Protein AF-A0A8J2Z6D5-F1 (afdb_monomer_lite)

Sequence (263 aa):
MYIRKTKTRTIADVTYYSYRLVETMRMANGKVRQITLLNLGSSYTAIDESEWALLTDRVKDLLHGAEHALLNVDDHIEAEARRLSALVIKKHGEALFNTTPTESHYEQVDISSVESSDIKSIGAESLVHKAAQDLHLPQVLSTCGLSNSECQDALATILARTLYPASEVRTCEVLKTKSALDEVLQTDFSTLHKNRLYRISDVLLKSKDAIEEALYQREKTWFEFEEIVTLYDLTNTYFEGQSLDNELGVMDCKHKSMDCNHP

Structure (mmCIF, N/CA/C/O backbone):
data_AF-A0A8J2Z6D5-F1
#
_entry.id   AF-A0A8J2Z6D5-F1
#
loop_
_atom_site.group_PDB
_atom_site.id
_atom_site.type_symbol
_atom_site.label_atom_id
_atom_site.label_alt_id
_atom_site.label_comp_id
_atom_site.label_asym_id
_atom_site.label_entity_id
_atom_site.label_seq_id
_atom_site.pdbx_PDB_ins_code
_atom_site.Cartn_x
_atom_site.Cartn_y
_atom_site.Cartn_z
_atom_site.occupancy
_atom_site.B_iso_or_equiv
_atom_site.auth_seq_id
_atom_site.auth_comp_id
_atom_site.auth_asym_id
_atom_site.auth_atom_id
_atom_site.pdbx_PDB_model_num
ATOM 1 N N . MET A 1 1 ? 11.704 1.945 -26.652 1.00 91.94 1 MET A N 1
ATOM 2 C CA . MET A 1 1 ? 11.490 2.715 -25.404 1.00 91.94 1 MET A CA 1
ATOM 3 C C . MET A 1 1 ? 12.853 2.896 -24.737 1.00 91.94 1 MET A C 1
ATOM 5 O O . MET A 1 1 ? 13.774 2.235 -25.188 1.00 91.94 1 MET A O 1
ATOM 9 N N . TYR A 1 2 ? 13.057 3.810 -23.785 1.00 93.88 2 TYR A N 1
ATOM 10 C CA . TYR A 1 2 ? 14.323 3.887 -23.029 1.00 93.88 2 TYR A CA 1
ATOM 11 C C . TYR A 1 2 ? 14.158 4.629 -21.696 1.00 93.88 2 TYR A C 1
ATOM 13 O O . TYR A 1 2 ? 13.240 5.436 -21.531 1.00 93.88 2 TYR A O 1
ATOM 21 N N . ILE A 1 3 ? 15.078 4.395 -20.756 1.00 94.00 3 ILE A N 1
ATOM 22 C CA . ILE A 1 3 ? 15.179 5.171 -19.515 1.00 94.00 3 ILE A CA 1
ATOM 23 C C . ILE A 1 3 ? 16.109 6.366 -19.741 1.00 94.00 3 ILE A C 1
ATOM 25 O O . ILE A 1 3 ? 17.241 6.234 -20.198 1.00 94.00 3 ILE A O 1
ATOM 29 N N . ARG A 1 4 ? 15.628 7.566 -19.414 1.00 92.94 4 ARG A N 1
ATOM 30 C CA . ARG A 1 4 ? 16.402 8.807 -19.452 1.00 92.94 4 ARG A CA 1
ATOM 31 C C . ARG A 1 4 ? 16.846 9.198 -18.050 1.00 92.94 4 ARG A C 1
ATOM 33 O O . ARG A 1 4 ? 16.015 9.562 -17.219 1.00 92.94 4 ARG A O 1
ATOM 40 N N . LYS A 1 5 ? 18.159 9.267 -17.850 1.00 93.44 5 LYS A N 1
ATOM 41 C CA . LYS A 1 5 ? 18.812 9.875 -16.686 1.00 93.44 5 LYS A CA 1
ATOM 42 C C . LYS A 1 5 ? 19.080 11.356 -16.958 1.00 93.44 5 LYS A C 1
ATOM 44 O O . LYS A 1 5 ? 19.785 11.705 -17.897 1.00 93.44 5 LYS A O 1
ATOM 49 N N . THR A 1 6 ? 18.471 12.250 -16.180 1.00 90.88 6 THR A N 1
ATOM 50 C CA . THR A 1 6 ? 18.659 13.709 -16.297 1.00 90.88 6 THR A CA 1
ATOM 51 C C . THR A 1 6 ? 19.260 14.256 -15.008 1.00 90.88 6 THR A C 1
ATOM 53 O O . THR A 1 6 ? 18.712 14.015 -13.936 1.00 90.88 6 THR A O 1
ATOM 56 N N . LYS A 1 7 ? 20.353 15.020 -15.092 1.00 88.69 7 LYS A N 1
ATOM 57 C CA . LYS A 1 7 ? 20.904 15.757 -13.945 1.00 88.69 7 LYS A CA 1
ATOM 58 C C . LYS A 1 7 ? 19.960 16.907 -13.577 1.00 88.69 7 LYS A C 1
ATOM 60 O O . LYS A 1 7 ? 19.656 17.731 -14.434 1.00 88.69 7 LYS A O 1
ATOM 65 N N . THR A 1 8 ? 19.490 16.963 -12.332 1.00 86.62 8 THR A N 1
ATOM 66 C CA . THR A 1 8 ? 18.539 17.992 -11.867 1.00 86.62 8 THR A CA 1
ATOM 67 C C . THR A 1 8 ? 19.232 19.151 -11.164 1.00 86.62 8 THR A C 1
ATOM 69 O O . THR A 1 8 ? 19.052 20.297 -11.562 1.00 86.62 8 THR A O 1
ATOM 72 N N . ARG A 1 9 ? 20.010 18.885 -10.111 1.00 82.94 9 ARG A N 1
ATOM 73 C CA . ARG A 1 9 ? 20.741 19.916 -9.351 1.00 82.94 9 ARG A CA 1
ATOM 74 C C . ARG A 1 9 ? 21.973 19.320 -8.674 1.00 82.94 9 ARG A C 1
ATOM 76 O O . ARG A 1 9 ? 22.023 18.113 -8.460 1.00 82.94 9 ARG A O 1
ATOM 83 N N . THR A 1 10 ? 22.939 20.156 -8.314 1.00 79.81 10 THR A N 1
ATOM 84 C CA . THR A 1 10 ? 24.073 19.768 -7.462 1.00 79.81 10 THR A CA 1
ATOM 85 C C . THR A 1 10 ? 24.007 20.606 -6.189 1.00 79.81 10 THR A C 1
ATOM 87 O O . THR A 1 10 ? 23.928 21.828 -6.276 1.00 79.81 10 THR A O 1
ATOM 90 N N . ILE A 1 11 ? 23.979 19.960 -5.022 1.00 80.56 11 ILE A N 1
ATOM 91 C CA . ILE A 1 11 ? 23.989 20.628 -3.710 1.00 80.56 11 ILE A CA 1
ATOM 92 C C . ILE A 1 11 ? 25.095 19.980 -2.884 1.00 80.56 11 ILE A C 1
ATOM 94 O O . ILE A 1 11 ? 25.108 18.758 -2.772 1.00 80.56 11 ILE A O 1
ATOM 98 N N . ALA A 1 12 ? 25.985 20.794 -2.308 1.00 72.81 12 ALA A N 1
ATOM 99 C CA . ALA A 1 12 ? 27.064 20.338 -1.425 1.00 72.81 12 ALA A CA 1
ATOM 100 C C . ALA A 1 12 ? 27.858 19.148 -2.007 1.00 72.81 12 ALA A C 1
ATOM 102 O O . ALA A 1 12 ? 28.016 18.120 -1.360 1.00 72.81 12 ALA A O 1
ATOM 103 N N . ASP A 1 13 ? 28.293 19.283 -3.265 1.00 80.19 13 ASP A N 1
ATOM 104 C CA . ASP A 1 13 ? 29.057 18.281 -4.032 1.00 80.19 13 ASP A CA 1
ATOM 105 C C . ASP A 1 13 ? 28.324 16.962 -4.364 1.00 80.19 13 ASP A C 1
ATOM 107 O O . ASP A 1 13 ? 28.836 16.108 -5.086 1.00 80.19 13 ASP A O 1
ATOM 111 N N . VAL A 1 14 ? 27.061 16.821 -3.948 1.00 82.19 14 VAL A N 1
ATOM 112 C CA . VAL A 1 14 ? 26.194 15.702 -4.333 1.00 82.19 14 VAL A CA 1
ATOM 113 C C . VAL A 1 14 ? 25.363 16.091 -5.552 1.00 82.19 14 VAL A C 1
ATOM 115 O O . VAL A 1 14 ? 24.624 17.082 -5.549 1.00 82.19 14 VAL A O 1
ATOM 118 N N . THR A 1 15 ? 25.474 15.304 -6.623 1.00 84.31 15 THR A N 1
ATOM 119 C CA . THR A 1 15 ? 24.676 15.490 -7.840 1.00 84.31 15 THR A CA 1
ATOM 120 C C . THR A 1 15 ? 23.406 14.653 -7.790 1.00 84.31 15 THR A C 1
ATOM 122 O O . THR A 1 15 ? 23.457 13.433 -7.668 1.00 84.31 15 THR A O 1
ATOM 125 N N . TYR A 1 16 ? 22.267 15.320 -7.950 1.00 85.38 16 TYR A N 1
ATOM 126 C CA . TYR A 1 16 ? 20.952 14.700 -7.986 1.00 85.38 16 TYR A CA 1
ATOM 127 C C . TYR A 1 16 ? 20.545 14.410 -9.427 1.00 85.38 16 TYR A C 1
ATOM 129 O O . TYR A 1 16 ? 20.750 15.228 -10.334 1.00 85.38 16 TYR A O 1
ATOM 137 N N . TYR A 1 17 ? 19.935 13.247 -9.617 1.00 89.75 17 TYR A N 1
ATOM 138 C CA . TYR A 1 17 ? 19.418 12.791 -10.897 1.00 89.75 17 TYR A CA 1
ATOM 139 C C . TYR A 1 17 ? 17.903 12.616 -10.823 1.00 89.75 17 TYR A C 1
ATOM 141 O O . TYR A 1 17 ? 17.310 12.555 -9.750 1.00 89.75 17 TYR A O 1
ATOM 149 N N . SER A 1 18 ? 17.271 12.569 -11.988 1.00 91.19 18 SER A N 1
ATOM 150 C CA . SER A 1 18 ? 15.895 12.131 -12.167 1.00 91.19 18 SER A CA 1
ATOM 151 C C . SER A 1 18 ? 15.845 11.131 -13.313 1.00 91.19 18 SER A C 1
ATOM 153 O O . SER A 1 18 ? 16.447 11.358 -14.369 1.00 91.19 18 SER A O 1
ATOM 155 N N . TYR A 1 19 ? 15.123 10.039 -13.092 1.00 92.88 19 TYR A N 1
ATOM 156 C CA . TYR A 1 19 ? 14.977 8.928 -14.020 1.00 92.88 19 TYR A CA 1
ATOM 157 C C . TYR A 1 19 ? 13.556 8.921 -14.580 1.00 92.88 19 TYR A C 1
ATOM 159 O O . TYR A 1 19 ? 12.579 9.093 -13.848 1.00 92.88 19 TYR A O 1
ATOM 167 N N . ARG A 1 20 ? 13.429 8.766 -15.898 1.00 94.19 20 ARG A N 1
ATOM 168 C CA . ARG A 1 20 ? 12.141 8.786 -16.604 1.00 94.19 20 ARG A CA 1
ATOM 169 C C . ARG A 1 20 ? 12.087 7.692 -17.655 1.00 94.19 20 ARG A C 1
ATOM 171 O O . ARG A 1 20 ? 13.028 7.575 -18.432 1.00 94.19 20 ARG A O 1
ATOM 178 N N . LEU A 1 21 ? 10.980 6.961 -17.723 1.00 94.50 21 LEU A N 1
ATOM 179 C CA . LEU A 1 21 ? 10.695 6.049 -18.826 1.00 94.50 21 LEU A CA 1
ATOM 180 C C . LEU A 1 21 ? 10.109 6.856 -19.988 1.00 94.50 21 LEU A C 1
ATOM 182 O O . LEU A 1 21 ? 9.100 7.546 -19.823 1.00 94.50 21 LEU A O 1
ATOM 186 N N . VAL A 1 22 ? 10.765 6.813 -21.145 1.00 94.00 22 VAL A N 1
ATOM 187 C CA . VAL A 1 22 ? 10.441 7.645 -22.307 1.00 94.00 22 VAL A CA 1
ATOM 188 C C . VAL A 1 22 ? 10.202 6.770 -23.531 1.00 94.00 22 VAL A C 1
ATOM 190 O O . VAL A 1 22 ? 10.960 5.846 -23.830 1.00 94.00 22 VAL A O 1
ATOM 193 N N . GLU A 1 23 ? 9.167 7.117 -24.284 1.00 92.06 23 GLU A N 1
ATOM 194 C CA . GLU A 1 23 ? 8.891 6.562 -25.599 1.00 92.06 23 GLU A CA 1
ATOM 195 C C . GLU A 1 23 ? 9.088 7.619 -26.687 1.00 92.06 23 GLU A C 1
ATOM 197 O O . GLU A 1 23 ? 8.823 8.808 -26.498 1.00 92.06 23 GLU A O 1
ATOM 202 N N . THR A 1 24 ? 9.584 7.181 -27.840 1.00 91.00 24 THR A N 1
ATOM 203 C CA . THR A 1 24 ? 9.744 8.021 -29.025 1.00 91.00 24 THR A CA 1
ATOM 204 C C . THR A 1 24 ? 8.701 7.597 -30.050 1.00 91.00 24 THR A C 1
ATOM 206 O O . THR A 1 24 ? 8.769 6.478 -30.551 1.00 91.00 24 THR A O 1
ATOM 209 N N . MET A 1 25 ? 7.777 8.493 -30.394 1.00 85.12 25 MET A N 1
ATOM 210 C CA . MET A 1 25 ? 6.682 8.227 -31.329 1.00 85.12 25 MET A CA 1
ATOM 211 C C . MET A 1 25 ? 6.744 9.186 -32.523 1.00 85.12 25 MET A C 1
ATOM 213 O O . MET A 1 25 ? 7.041 10.376 -32.375 1.00 85.12 25 MET A O 1
ATOM 217 N N . ARG A 1 26 ? 6.458 8.676 -33.726 1.00 86.69 26 ARG A N 1
ATOM 218 C CA . ARG A 1 26 ? 6.214 9.514 -34.908 1.00 86.69 26 ARG A CA 1
ATOM 219 C C . ARG A 1 26 ? 4.746 9.915 -34.935 1.00 86.69 26 ARG A C 1
ATOM 221 O O . ARG A 1 26 ? 3.872 9.061 -34.995 1.00 86.69 26 ARG A O 1
ATOM 228 N N . MET A 1 27 ? 4.499 11.217 -34.885 1.00 85.69 27 MET A N 1
ATOM 229 C CA . MET A 1 27 ? 3.158 11.782 -34.993 1.00 85.69 27 MET A CA 1
ATOM 230 C C . MET A 1 27 ? 2.678 11.756 -36.451 1.00 85.69 27 MET A C 1
ATOM 232 O O . MET A 1 27 ? 3.493 11.726 -37.375 1.00 85.69 27 MET A O 1
ATOM 236 N N . ALA A 1 28 ? 1.362 11.857 -36.668 1.00 82.69 28 ALA A N 1
ATOM 237 C CA . ALA A 1 28 ? 0.749 11.886 -38.004 1.00 82.69 28 ALA A CA 1
ATOM 238 C C . ALA A 1 28 ? 1.306 12.998 -38.923 1.00 82.69 28 ALA A C 1
ATOM 240 O O . ALA A 1 28 ? 1.295 12.874 -40.141 1.00 82.69 28 ALA A O 1
ATOM 241 N N . ASN A 1 29 ? 1.857 14.068 -38.341 1.00 85.69 29 ASN A N 1
ATOM 242 C CA . ASN A 1 29 ? 2.515 15.166 -39.057 1.00 85.69 29 ASN A CA 1
ATOM 243 C C . ASN A 1 29 ? 3.987 14.885 -39.442 1.00 85.69 29 ASN A C 1
ATOM 245 O O . ASN A 1 29 ? 4.711 15.811 -39.807 1.00 85.69 29 ASN A O 1
ATOM 249 N N . GLY A 1 30 ? 4.462 13.644 -39.293 1.00 85.75 30 GLY A N 1
ATOM 250 C CA . GLY A 1 30 ? 5.825 13.219 -39.624 1.00 85.75 30 GLY A CA 1
ATOM 251 C C . GLY A 1 30 ? 6.903 13.638 -38.617 1.00 85.75 30 GLY A C 1
ATOM 252 O O . GLY A 1 30 ? 8.055 13.221 -38.750 1.00 85.75 30 GLY A O 1
ATOM 253 N N . LYS A 1 31 ? 6.568 14.428 -37.586 1.00 89.25 31 LYS A N 1
ATOM 254 C CA . LYS A 1 31 ? 7.528 14.844 -36.555 1.00 89.25 31 LYS A CA 1
ATOM 255 C C . LYS A 1 31 ? 7.708 13.748 -35.509 1.00 89.25 31 LYS A C 1
ATOM 257 O O . LYS A 1 31 ? 6.746 13.141 -35.037 1.00 89.25 31 LYS A O 1
ATOM 262 N N . VAL A 1 32 ? 8.957 13.532 -35.108 1.00 89.06 32 VAL A N 1
ATOM 263 C CA . VAL A 1 32 ? 9.305 12.645 -33.995 1.00 89.06 32 VAL A CA 1
ATOM 264 C C . VAL A 1 32 ? 9.118 13.408 -32.685 1.00 89.06 32 VAL A C 1
ATOM 266 O O . VAL A 1 32 ? 9.712 14.470 -32.499 1.00 89.06 32 VAL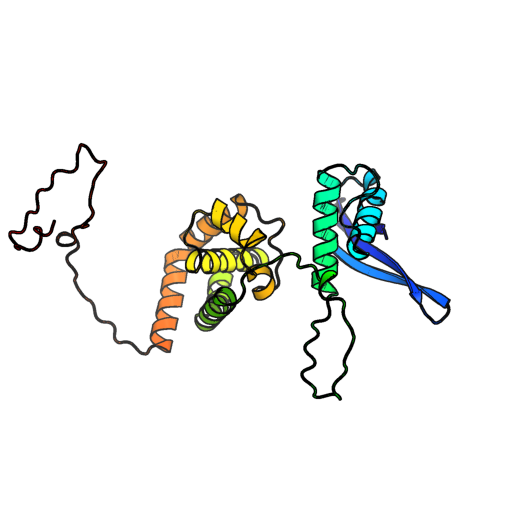 A O 1
ATOM 269 N N . ARG A 1 33 ? 8.311 12.869 -31.769 1.00 91.19 33 ARG A N 1
ATOM 270 C CA . ARG A 1 33 ? 8.113 13.419 -30.424 1.00 91.19 33 ARG A CA 1
ATOM 271 C C . ARG A 1 33 ? 8.516 12.391 -29.375 1.00 91.19 33 ARG A C 1
ATOM 273 O O . ARG A 1 33 ? 8.303 11.195 -29.541 1.00 91.19 33 ARG A O 1
ATOM 280 N N . GLN A 1 34 ? 9.095 12.879 -28.286 1.00 91.00 34 GLN A N 1
ATOM 281 C CA . GLN A 1 34 ? 9.409 12.076 -27.109 1.00 91.00 34 GLN A CA 1
ATOM 282 C C . GLN A 1 34 ? 8.331 12.307 -26.051 1.00 91.00 34 GLN A C 1
ATOM 284 O O . GLN A 1 34 ? 8.048 13.454 -25.697 1.00 91.00 34 GLN A O 1
ATOM 289 N N . ILE A 1 35 ? 7.734 11.227 -25.562 1.00 89.56 35 ILE A N 1
ATOM 290 C CA . ILE A 1 35 ? 6.658 11.225 -24.573 1.00 89.56 35 ILE A CA 1
ATOM 291 C C . ILE A 1 35 ? 7.192 10.550 -23.311 1.00 89.56 35 ILE A C 1
ATOM 293 O O . ILE A 1 35 ? 7.792 9.481 -23.371 1.00 89.56 35 ILE A O 1
ATOM 297 N N . THR A 1 36 ? 7.026 11.197 -22.157 1.00 91.75 36 THR A N 1
ATOM 298 C CA . THR A 1 36 ? 7.392 10.590 -20.869 1.00 91.75 36 THR A CA 1
ATOM 299 C C . THR A 1 36 ? 6.236 9.725 -20.387 1.00 91.75 36 THR A C 1
ATOM 301 O O . THR A 1 36 ? 5.174 10.258 -20.071 1.00 91.75 36 THR A O 1
ATOM 304 N N . LEU A 1 37 ? 6.454 8.414 -20.300 1.00 90.12 37 LEU A N 1
ATOM 305 C CA . LEU A 1 37 ? 5.453 7.463 -19.829 1.00 90.12 37 LEU A CA 1
ATOM 306 C C . LEU A 1 37 ? 5.370 7.489 -18.297 1.00 90.12 37 LEU A C 1
ATOM 308 O O . LEU A 1 37 ? 4.313 7.789 -17.736 1.00 90.12 37 LEU A O 1
ATOM 312 N N . LEU A 1 38 ? 6.501 7.293 -17.612 1.00 91.25 38 LEU A N 1
ATOM 313 C CA . LEU A 1 38 ? 6.597 7.259 -16.147 1.00 91.25 38 LEU A CA 1
ATOM 314 C C . LEU A 1 38 ? 7.769 8.094 -15.624 1.00 91.25 38 LEU A C 1
ATOM 316 O O . LEU A 1 38 ? 8.826 8.180 -16.250 1.00 91.25 38 LEU A O 1
ATOM 320 N N . ASN A 1 39 ? 7.586 8.672 -14.436 1.00 90.31 39 ASN A N 1
ATOM 321 C CA . ASN A 1 39 ? 8.674 9.250 -13.652 1.00 90.31 39 ASN A CA 1
ATOM 322 C C . ASN A 1 39 ? 9.125 8.195 -12.638 1.00 90.31 39 ASN A C 1
ATOM 324 O O . ASN A 1 39 ? 8.343 7.816 -11.775 1.00 90.31 39 ASN A O 1
ATOM 328 N N . LEU A 1 40 ? 10.374 7.744 -12.735 1.00 87.31 40 LEU A N 1
ATOM 329 C CA . LEU A 1 40 ? 10.950 6.698 -11.878 1.00 87.31 40 LEU A CA 1
ATOM 330 C C . LEU A 1 40 ? 11.611 7.271 -10.610 1.00 87.31 40 LEU A C 1
ATOM 332 O O . LEU A 1 40 ? 12.234 6.548 -9.842 1.00 87.31 40 LEU A O 1
ATOM 336 N N . GLY A 1 41 ? 11.492 8.583 -10.389 1.00 84.56 41 GLY A N 1
ATOM 337 C CA . GLY A 1 41 ? 12.006 9.265 -9.203 1.00 84.56 41 GLY A CA 1
ATOM 338 C C . GLY A 1 41 ? 13.458 9.732 -9.327 1.00 84.56 41 GLY A C 1
ATOM 339 O O . GLY A 1 41 ? 13.991 9.909 -10.427 1.00 84.56 41 GLY A O 1
ATOM 340 N N . SER A 1 42 ? 14.069 10.019 -8.175 1.00 82.19 42 SER A N 1
ATOM 341 C CA . SER A 1 42 ? 15.419 10.590 -8.055 1.00 82.19 42 SER A CA 1
ATOM 342 C C . SER A 1 42 ? 16.533 9.552 -7.909 1.00 82.19 42 SER A C 1
ATOM 344 O O . SER A 1 42 ? 17.699 9.866 -8.139 1.00 82.19 42 SER A O 1
ATOM 346 N N . SER A 1 43 ? 16.178 8.317 -7.557 1.00 79.88 43 SER A N 1
ATOM 347 C CA . SER A 1 43 ? 17.099 7.196 -7.397 1.00 79.88 43 SER A CA 1
ATOM 348 C C . SER A 1 43 ? 16.429 5.935 -7.925 1.00 79.88 43 SER A C 1
ATOM 350 O O . SER A 1 43 ? 15.633 5.318 -7.224 1.00 79.88 43 SER A O 1
ATOM 352 N N . TYR A 1 44 ? 16.723 5.579 -9.174 1.00 84.31 44 TYR A N 1
ATOM 353 C CA . TYR A 1 44 ? 16.299 4.310 -9.750 1.00 84.31 44 TYR A CA 1
ATOM 354 C C . TYR A 1 44 ? 17.449 3.309 -9.634 1.00 84.31 44 TYR A C 1
ATOM 356 O O . TYR A 1 44 ? 18.462 3.455 -10.314 1.00 84.31 44 TYR A O 1
ATOM 364 N N . THR A 1 45 ? 17.301 2.339 -8.734 1.00 84.06 45 THR A N 1
ATOM 365 C CA . THR A 1 45 ? 18.321 1.323 -8.410 1.00 84.06 45 THR A CA 1
ATOM 366 C C . THR A 1 45 ? 17.792 -0.100 -8.566 1.00 84.06 45 THR A C 1
ATOM 368 O O . THR A 1 45 ? 18.400 -1.030 -8.054 1.00 84.06 45 THR A O 1
ATOM 371 N N . ALA A 1 46 ? 16.627 -0.273 -9.199 1.00 84.06 46 ALA A N 1
ATOM 372 C CA . ALA A 1 46 ? 16.016 -1.590 -9.354 1.00 84.06 46 ALA A CA 1
ATOM 373 C C . ALA A 1 46 ? 16.807 -2.473 -10.331 1.00 84.06 46 ALA A C 1
ATOM 375 O O . ALA A 1 46 ? 16.944 -3.662 -10.083 1.00 84.06 46 ALA A O 1
ATOM 376 N N . ILE A 1 47 ? 17.337 -1.874 -11.406 1.00 90.81 47 ILE A N 1
ATOM 377 C CA . ILE A 1 47 ? 18.066 -2.545 -12.490 1.00 90.81 47 ILE A CA 1
ATOM 378 C C . ILE A 1 47 ? 19.285 -1.702 -12.875 1.00 90.81 47 ILE A C 1
ATOM 380 O O . ILE A 1 47 ? 19.185 -0.467 -12.950 1.00 90.81 47 ILE A O 1
ATOM 384 N N . ASP A 1 48 ? 20.405 -2.366 -13.159 1.00 90.69 48 ASP A N 1
ATOM 385 C CA . ASP A 1 48 ? 21.655 -1.724 -13.559 1.00 90.69 48 ASP A CA 1
ATOM 386 C C . ASP A 1 48 ? 21.543 -1.009 -14.915 1.00 90.69 48 ASP A C 1
ATOM 388 O O . ASP A 1 48 ? 20.816 -1.422 -15.819 1.00 90.69 48 ASP A O 1
ATOM 392 N N . GLU A 1 49 ? 22.295 0.086 -15.078 1.00 90.31 49 GLU A N 1
ATOM 393 C CA . GLU A 1 49 ? 22.232 0.953 -16.269 1.00 90.31 49 GLU A CA 1
ATOM 394 C C . GLU A 1 49 ? 22.594 0.208 -17.570 1.00 90.31 49 GLU A C 1
ATOM 396 O O . GLU A 1 49 ? 22.076 0.541 -18.636 1.00 90.31 49 GLU A O 1
ATOM 401 N N . SER A 1 50 ? 23.415 -0.845 -17.486 1.00 91.62 50 SER A N 1
ATOM 402 C CA . SER A 1 50 ? 23.749 -1.729 -18.612 1.00 91.62 50 SER A CA 1
ATOM 403 C C . SER A 1 50 ? 22.575 -2.579 -19.099 1.00 91.62 50 SER A C 1
ATOM 405 O O . SER A 1 50 ? 22.538 -2.951 -20.270 1.00 91.62 50 SER A O 1
ATOM 407 N N . GLU A 1 51 ? 21.611 -2.875 -18.229 1.00 92.50 51 GLU A N 1
ATOM 408 C CA . GLU A 1 51 ? 20.489 -3.780 -18.506 1.00 92.50 51 GLU A CA 1
ATOM 409 C C . GLU A 1 51 ? 19.206 -3.027 -18.887 1.00 92.50 51 GLU A C 1
ATOM 411 O O . GLU A 1 51 ? 18.204 -3.632 -19.268 1.00 92.50 51 GLU A O 1
ATOM 416 N 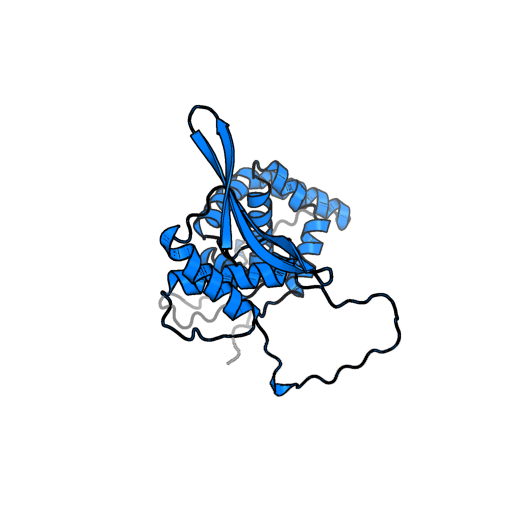N . TRP A 1 52 ? 19.218 -1.689 -18.848 1.00 94.00 52 TRP A N 1
ATOM 417 C CA . TRP A 1 52 ? 1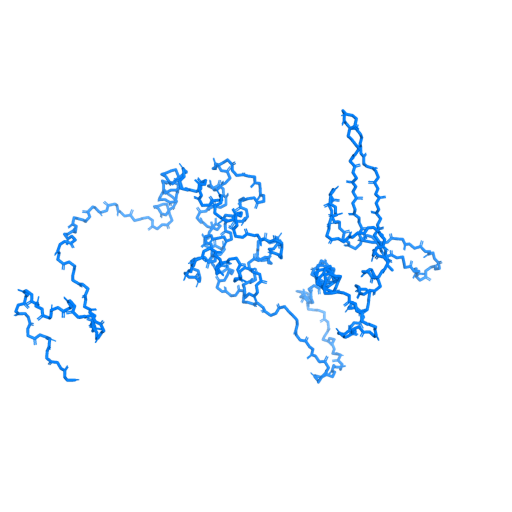8.038 -0.878 -19.158 1.00 94.00 52 TRP A CA 1
ATOM 418 C C . TRP A 1 52 ? 17.486 -1.115 -20.561 1.00 94.00 52 TRP A C 1
ATOM 420 O O . TRP A 1 52 ? 16.276 -1.015 -20.746 1.00 94.00 52 TRP A O 1
ATOM 430 N N . ALA A 1 53 ? 18.337 -1.425 -21.543 1.00 92.38 53 ALA A N 1
ATOM 431 C CA . ALA A 1 53 ? 17.882 -1.739 -22.895 1.00 92.38 53 ALA A CA 1
ATOM 432 C C . ALA A 1 53 ? 16.965 -2.973 -22.889 1.00 92.38 53 ALA A C 1
ATOM 434 O O . ALA A 1 53 ? 15.814 -2.865 -23.312 1.00 92.38 53 ALA A O 1
ATOM 435 N N . LEU A 1 54 ? 17.435 -4.078 -22.294 1.00 92.50 54 LEU A N 1
ATOM 436 C CA . LEU A 1 54 ? 16.685 -5.330 -22.146 1.00 92.50 54 LEU A CA 1
ATOM 437 C C . LEU A 1 54 ? 15.378 -5.113 -21.381 1.00 92.50 54 LEU A C 1
ATOM 439 O O . LEU A 1 54 ? 14.318 -5.541 -21.831 1.00 92.50 54 LEU A O 1
ATOM 443 N N . LEU A 1 55 ? 15.438 -4.370 -20.271 1.00 93.69 55 LEU A N 1
ATOM 444 C CA . LEU A 1 55 ? 14.256 -3.998 -19.498 1.00 93.69 55 LEU A CA 1
ATOM 445 C C . LEU A 1 55 ? 13.237 -3.239 -20.356 1.00 93.69 55 LEU A C 1
ATOM 447 O O . LEU A 1 55 ? 12.058 -3.578 -20.363 1.00 93.69 55 LEU A O 1
ATOM 451 N N . THR A 1 56 ? 13.662 -2.195 -21.073 1.00 94.00 56 THR A N 1
ATOM 452 C CA . THR A 1 56 ? 12.726 -1.358 -21.835 1.00 94.00 56 THR A CA 1
ATOM 453 C C . THR A 1 56 ? 12.162 -2.034 -23.077 1.00 94.00 56 THR A C 1
ATOM 455 O O . THR A 1 56 ? 11.039 -1.707 -23.466 1.00 94.00 56 THR A O 1
ATOM 458 N N . ASP A 1 57 ? 12.900 -2.966 -23.679 1.00 92.00 57 ASP A N 1
ATOM 459 C CA . ASP A 1 57 ? 12.378 -3.820 -24.744 1.00 92.00 57 ASP A CA 1
ATOM 460 C C . ASP A 1 57 ? 11.332 -4.776 -24.175 1.00 92.00 57 ASP A C 1
ATOM 462 O O . ASP A 1 57 ? 10.216 -4.834 -24.690 1.00 92.00 57 ASP A O 1
ATOM 466 N N . ARG A 1 58 ? 11.610 -5.399 -23.022 1.00 92.88 58 ARG A N 1
ATOM 467 C CA . ARG A 1 58 ? 10.639 -6.280 -22.373 1.00 92.88 58 ARG A CA 1
ATOM 468 C C . ARG A 1 58 ? 9.369 -5.553 -21.920 1.00 92.88 58 ARG A C 1
ATOM 470 O O . ARG A 1 58 ? 8.270 -6.066 -22.110 1.00 92.88 58 ARG A O 1
ATOM 477 N N . VAL A 1 59 ? 9.486 -4.333 -21.387 1.00 92.75 59 VAL A N 1
ATOM 478 C CA . VAL A 1 59 ? 8.325 -3.472 -21.075 1.00 92.75 59 VAL A CA 1
ATOM 479 C C . VAL A 1 59 ? 7.495 -3.206 -22.329 1.00 92.75 59 VAL A C 1
ATOM 481 O O . VAL A 1 59 ? 6.268 -3.228 -22.272 1.00 92.75 59 VAL A O 1
ATOM 484 N N . LYS A 1 60 ? 8.146 -2.960 -23.470 1.00 91.06 60 LYS A N 1
ATOM 485 C CA . LYS A 1 60 ? 7.458 -2.715 -24.738 1.00 91.06 60 LYS A CA 1
ATOM 486 C C . LYS A 1 60 ? 6.707 -3.961 -25.217 1.00 91.06 60 LYS A C 1
ATOM 488 O O . LYS A 1 60 ? 5.561 -3.835 -25.634 1.00 91.06 60 LYS A O 1
ATOM 493 N N . ASP A 1 61 ? 7.322 -5.136 -25.117 1.00 90.56 61 ASP A N 1
ATOM 494 C CA . ASP A 1 61 ? 6.690 -6.414 -25.460 1.00 90.56 61 ASP A CA 1
ATOM 495 C C . ASP A 1 61 ? 5.425 -6.653 -24.625 1.00 90.56 61 ASP A C 1
ATOM 497 O O . ASP A 1 61 ? 4.366 -6.956 -25.174 1.00 90.56 61 ASP A O 1
ATOM 501 N N . LEU A 1 62 ? 5.505 -6.425 -23.310 1.00 89.88 62 LEU A N 1
ATOM 502 C CA . LEU A 1 62 ? 4.363 -6.549 -22.399 1.00 89.88 62 LEU A CA 1
ATOM 503 C C . LEU A 1 62 ? 3.234 -5.565 -22.740 1.00 89.88 62 LEU A C 1
ATOM 505 O O . LEU A 1 62 ? 2.068 -5.946 -22.729 1.00 89.88 62 LEU A O 1
ATOM 509 N N . LEU A 1 63 ? 3.558 -4.318 -23.098 1.00 88.06 63 LEU A N 1
ATOM 510 C CA . LEU A 1 63 ? 2.560 -3.328 -23.530 1.00 88.06 63 LEU A CA 1
ATOM 511 C C . LEU A 1 63 ? 1.913 -3.668 -24.883 1.00 88.06 63 LEU A C 1
ATOM 513 O O . LEU A 1 63 ? 0.825 -3.179 -25.176 1.00 88.06 63 LEU A O 1
ATOM 517 N N . HIS A 1 64 ? 2.563 -4.498 -25.701 1.00 86.56 64 HIS A N 1
ATOM 518 C CA . HIS A 1 64 ? 2.005 -5.039 -26.942 1.00 86.56 64 HIS A CA 1
ATOM 519 C C . HIS A 1 64 ? 1.288 -6.389 -26.756 1.00 86.56 64 HIS A C 1
ATOM 521 O O . HIS A 1 64 ? 0.853 -6.971 -27.747 1.00 86.56 64 HIS A O 1
ATOM 527 N N . GLY A 1 65 ? 1.146 -6.879 -25.519 1.00 81.75 65 GLY A N 1
ATOM 528 C CA . GLY A 1 65 ? 0.430 -8.120 -25.204 1.00 81.75 65 GLY A CA 1
ATOM 529 C C . GLY A 1 65 ? 1.267 -9.398 -25.313 1.00 81.75 65 GLY A C 1
ATOM 530 O O . GLY A 1 65 ? 0.717 -10.493 -25.296 1.00 81.75 65 GLY A O 1
ATOM 531 N N . ALA A 1 66 ? 2.596 -9.307 -25.427 1.00 84.25 66 ALA A N 1
ATOM 532 C CA . ALA A 1 66 ? 3.456 -10.490 -25.440 1.00 84.25 66 ALA A CA 1
ATOM 533 C C . ALA A 1 66 ? 3.736 -10.984 -24.007 1.00 84.25 66 ALA A C 1
ATOM 535 O O . ALA A 1 66 ? 4.728 -10.594 -23.377 1.00 84.25 66 ALA A O 1
ATOM 536 N N . GLU A 1 67 ? 2.872 -11.866 -23.494 1.00 77.50 67 GLU A N 1
ATOM 537 C CA . GLU A 1 67 ? 2.974 -12.407 -22.129 1.00 77.50 67 GLU A CA 1
ATOM 538 C C . GLU A 1 67 ? 4.295 -13.132 -21.857 1.00 77.50 67 GLU A C 1
ATOM 540 O O . GLU A 1 67 ? 4.882 -12.979 -20.781 1.00 77.50 67 GLU A O 1
ATOM 545 N N . HIS A 1 68 ? 4.798 -13.876 -22.840 1.00 78.88 68 HIS A N 1
ATOM 546 C CA . HIS A 1 68 ? 6.047 -14.620 -22.748 1.00 78.88 68 HIS A CA 1
ATOM 547 C C . HIS A 1 68 ? 7.165 -13.903 -23.499 1.00 78.88 68 HIS A C 1
ATOM 549 O O . HIS A 1 68 ? 6.985 -13.451 -24.631 1.00 78.88 68 HIS A O 1
ATOM 555 N N . ALA A 1 69 ? 8.334 -13.816 -22.867 1.00 77.88 69 ALA A N 1
ATOM 556 C CA . ALA A 1 69 ? 9.524 -13.323 -23.534 1.00 77.88 69 ALA A CA 1
ATOM 557 C C . ALA A 1 69 ? 9.958 -14.326 -24.615 1.00 77.88 69 ALA A C 1
ATOM 559 O O . ALA A 1 69 ? 9.987 -15.534 -24.384 1.00 77.88 69 ALA A O 1
ATOM 560 N N . LEU A 1 70 ? 10.317 -13.824 -25.798 1.00 73.75 70 LEU A N 1
ATOM 561 C CA . LEU A 1 70 ? 10.843 -14.662 -26.885 1.00 73.75 70 LEU A CA 1
ATOM 562 C C . LEU A 1 70 ? 12.235 -15.231 -26.563 1.00 73.75 70 LEU A C 1
ATOM 564 O O . LEU A 1 70 ? 12.645 -16.237 -27.137 1.00 73.75 70 LEU A O 1
ATOM 568 N N . LEU A 1 71 ? 12.962 -14.572 -25.661 1.00 79.50 71 LEU A N 1
ATOM 569 C CA . LEU A 1 71 ? 14.279 -14.957 -25.166 1.00 79.50 71 LEU A CA 1
ATOM 570 C C . LEU A 1 71 ? 14.218 -15.064 -23.641 1.00 79.50 71 LEU A C 1
ATOM 572 O O . LEU A 1 71 ? 13.412 -14.380 -23.017 1.00 79.50 71 LEU A O 1
ATOM 576 N N . ASN A 1 72 ? 15.084 -15.884 -23.042 1.00 80.50 72 ASN A N 1
ATOM 577 C CA . ASN A 1 72 ? 15.203 -15.920 -21.585 1.00 80.50 72 ASN A CA 1
ATOM 578 C C . ASN A 1 72 ? 15.640 -14.545 -21.071 1.00 80.50 72 ASN A C 1
ATOM 580 O O . ASN A 1 72 ? 16.676 -14.022 -21.482 1.00 80.50 72 ASN A O 1
ATOM 584 N N . VAL A 1 73 ? 14.831 -13.990 -20.175 1.00 85.94 73 VAL A N 1
ATOM 585 C CA . VAL A 1 73 ? 15.093 -12.751 -19.447 1.00 85.94 73 VAL A CA 1
ATOM 586 C C . VAL A 1 73 ? 15.281 -13.131 -17.986 1.00 85.94 73 VAL A C 1
ATOM 588 O O . VAL A 1 73 ? 14.557 -13.989 -17.483 1.00 85.94 73 VAL A O 1
ATOM 591 N N . ASP A 1 74 ? 16.254 -12.517 -17.320 1.00 91.38 74 ASP A N 1
ATOM 592 C CA . ASP A 1 74 ? 16.492 -12.768 -15.902 1.00 91.38 74 ASP A CA 1
ATOM 593 C C . ASP A 1 74 ? 15.281 -12.356 -15.051 1.00 91.38 74 ASP A C 1
ATOM 595 O O . ASP A 1 74 ? 14.613 -11.352 -15.324 1.00 91.38 74 ASP A O 1
ATOM 599 N N . ASP A 1 75 ? 15.020 -13.113 -13.982 1.00 88.88 75 ASP A N 1
ATOM 600 C CA . ASP A 1 75 ? 13.825 -12.955 -13.144 1.00 88.88 75 ASP A CA 1
ATOM 601 C C . ASP A 1 75 ? 13.679 -11.538 -12.564 1.00 88.88 75 ASP A C 1
ATOM 603 O O . ASP A 1 75 ? 12.563 -11.026 -12.442 1.00 88.88 75 ASP A O 1
ATOM 607 N N . HIS A 1 76 ? 14.792 -10.874 -12.218 1.00 90.88 76 HIS A N 1
ATOM 608 C CA . HIS A 1 76 ? 14.758 -9.507 -11.686 1.00 90.88 76 HIS A CA 1
ATOM 609 C C . HIS A 1 76 ? 14.318 -8.491 -12.746 1.00 90.88 76 HIS A C 1
ATOM 611 O O . HIS A 1 76 ? 13.540 -7.587 -12.432 1.00 90.88 76 HIS A O 1
ATOM 617 N N . ILE A 1 77 ? 14.754 -8.661 -14.000 1.00 91.31 77 ILE A N 1
ATOM 618 C CA . ILE A 1 77 ? 14.344 -7.817 -15.131 1.00 91.31 77 ILE A CA 1
ATOM 619 C C . ILE A 1 77 ? 12.875 -8.071 -15.465 1.00 91.31 77 ILE A C 1
ATOM 621 O O . ILE A 1 77 ? 12.136 -7.110 -15.662 1.00 91.31 77 ILE A O 1
ATOM 625 N N . GLU A 1 78 ? 12.431 -9.329 -15.500 1.00 91.38 78 GLU A N 1
ATOM 626 C CA . GLU A 1 78 ? 11.031 -9.668 -15.789 1.00 91.38 78 GLU A CA 1
ATOM 627 C C . GLU A 1 78 ? 10.086 -9.089 -14.725 1.00 91.38 78 GLU A C 1
ATOM 629 O O . GLU A 1 78 ? 9.063 -8.486 -15.060 1.00 91.38 78 GLU A O 1
ATOM 634 N N . ALA A 1 79 ? 10.446 -9.208 -13.443 1.00 89.31 79 ALA A N 1
ATOM 635 C CA . ALA A 1 79 ? 9.667 -8.647 -12.343 1.00 89.31 79 ALA A CA 1
ATOM 636 C C . ALA A 1 79 ? 9.535 -7.119 -12.456 1.00 89.31 79 ALA A C 1
ATOM 638 O O . ALA A 1 79 ? 8.432 -6.576 -12.336 1.00 89.31 79 ALA A O 1
ATOM 639 N N . GLU A 1 80 ? 10.637 -6.419 -12.732 1.00 91.50 80 GLU A N 1
ATOM 640 C CA . GLU A 1 80 ? 10.619 -4.965 -12.891 1.00 91.50 80 GLU A CA 1
ATOM 641 C C . GLU A 1 80 ? 9.922 -4.531 -14.189 1.00 91.50 80 GLU A C 1
ATOM 643 O O . GLU A 1 80 ? 9.193 -3.538 -14.189 1.00 91.50 80 GLU A O 1
ATOM 648 N N . ALA A 1 81 ? 10.066 -5.285 -15.283 1.00 92.75 81 ALA A N 1
ATOM 649 C CA . ALA A 1 81 ? 9.379 -5.017 -16.544 1.00 92.75 81 ALA A CA 1
ATOM 650 C C . ALA A 1 81 ? 7.859 -5.083 -16.366 1.00 92.75 81 ALA A C 1
ATOM 652 O O . ALA A 1 81 ? 7.158 -4.158 -16.776 1.00 92.75 81 ALA A O 1
ATOM 653 N N . ARG A 1 82 ? 7.362 -6.128 -15.690 1.00 90.19 82 ARG A N 1
ATOM 654 C CA . ARG A 1 82 ? 5.938 -6.280 -15.351 1.00 90.19 82 ARG A CA 1
ATOM 655 C C . ARG A 1 82 ? 5.443 -5.170 -14.436 1.00 90.19 82 ARG A C 1
ATOM 657 O O . ARG A 1 82 ? 4.352 -4.642 -14.642 1.00 90.19 82 ARG A O 1
ATOM 664 N N . ARG A 1 83 ? 6.251 -4.766 -13.452 1.00 89.25 83 ARG A N 1
ATOM 665 C CA . ARG A 1 83 ? 5.920 -3.638 -12.572 1.00 89.25 83 ARG A CA 1
ATOM 666 C C . ARG A 1 83 ? 5.778 -2.339 -13.368 1.00 89.25 83 ARG A C 1
ATOM 668 O O . ARG A 1 83 ? 4.797 -1.616 -13.204 1.00 89.25 83 ARG A O 1
ATOM 675 N N . LEU A 1 84 ? 6.742 -2.035 -14.238 1.00 91.38 84 LEU A N 1
ATOM 676 C CA . LEU A 1 84 ? 6.722 -0.823 -15.056 1.00 91.38 84 LEU A CA 1
ATOM 677 C C . LEU A 1 84 ? 5.592 -0.840 -16.087 1.00 91.38 84 LEU A C 1
ATOM 679 O O . LEU A 1 84 ? 4.928 0.184 -16.241 1.00 91.38 84 LEU A O 1
ATOM 683 N N . SER A 1 85 ? 5.338 -1.964 -16.765 1.00 91.25 85 SER A N 1
ATOM 684 C CA . SER A 1 85 ? 4.233 -2.075 -17.723 1.00 91.25 85 SER A CA 1
ATOM 685 C C . SER A 1 85 ? 2.883 -1.879 -17.032 1.00 91.25 85 SER A C 1
ATOM 687 O O . SER A 1 85 ? 2.084 -1.075 -17.508 1.00 91.25 85 SER A O 1
ATOM 689 N N . ALA A 1 86 ? 2.666 -2.497 -15.865 1.00 86.69 86 ALA A N 1
ATOM 690 C CA . ALA A 1 86 ? 1.458 -2.301 -15.064 1.00 86.69 86 ALA A CA 1
ATOM 691 C C . ALA A 1 86 ? 1.271 -0.830 -14.658 1.00 86.69 86 ALA A C 1
ATOM 693 O O . ALA A 1 86 ? 0.180 -0.284 -14.796 1.00 86.69 86 ALA A O 1
ATOM 694 N N . LEU A 1 87 ? 2.340 -0.141 -14.238 1.00 86.56 87 LEU A N 1
ATOM 695 C CA . LEU A 1 87 ? 2.280 1.290 -13.919 1.00 86.56 87 LEU A CA 1
ATOM 696 C C . LEU A 1 87 ? 1.980 2.168 -15.142 1.00 86.56 87 LEU A C 1
ATOM 698 O O . LEU A 1 87 ? 1.278 3.172 -15.012 1.00 86.56 87 LEU A O 1
ATOM 702 N N . VAL A 1 88 ? 2.508 1.826 -16.323 1.00 89.19 88 VAL A N 1
ATOM 703 C CA . VAL A 1 88 ? 2.184 2.534 -17.573 1.00 89.19 88 VAL A CA 1
ATOM 704 C C . VAL A 1 88 ? 0.706 2.344 -17.905 1.00 89.19 88 VAL A C 1
ATOM 706 O O . VAL A 1 88 ? 0.025 3.341 -18.136 1.00 89.19 88 VAL A O 1
ATOM 709 N N . ILE A 1 89 ? 0.207 1.104 -17.873 1.00 87.12 89 ILE A N 1
ATOM 710 C CA . ILE A 1 89 ? -1.201 0.774 -18.134 1.00 87.12 89 ILE A CA 1
ATOM 711 C C . ILE A 1 89 ? -2.107 1.495 -17.133 1.00 87.12 89 ILE A C 1
ATOM 713 O O . ILE A 1 89 ? -3.032 2.178 -17.545 1.00 87.12 89 ILE A O 1
ATOM 717 N N . LYS A 1 90 ? -1.802 1.449 -15.832 1.00 81.31 90 LYS A N 1
ATOM 718 C CA . LYS A 1 90 ? -2.587 2.132 -14.789 1.00 81.31 90 LYS A CA 1
ATOM 719 C C . LYS A 1 90 ? -2.635 3.650 -14.985 1.00 81.31 90 LYS A C 1
ATOM 721 O O . LYS A 1 90 ? -3.648 4.280 -14.712 1.00 81.31 90 LYS A O 1
ATOM 726 N N . LYS A 1 91 ? -1.534 4.259 -15.436 1.00 82.50 91 LYS A N 1
ATOM 727 C CA . LYS A 1 91 ? -1.431 5.718 -15.589 1.00 82.50 91 LYS A CA 1
ATOM 728 C C . LYS A 1 91 ? -2.063 6.245 -16.877 1.00 82.50 91 LYS A C 1
ATOM 730 O O . LYS A 1 91 ? -2.581 7.359 -16.873 1.00 82.50 91 LYS A O 1
ATOM 735 N N . HIS A 1 92 ? -1.928 5.505 -17.975 1.00 82.12 92 HIS A N 1
ATOM 736 C CA . HIS A 1 92 ? -2.410 5.911 -19.303 1.00 82.12 92 HIS A CA 1
ATOM 737 C C . HIS A 1 92 ? -3.681 5.175 -19.725 1.00 82.12 92 HIS A C 1
ATOM 739 O O . HIS A 1 92 ? -4.213 5.460 -20.791 1.00 82.12 92 HIS A O 1
ATOM 745 N N . GLY A 1 93 ? -4.162 4.243 -18.906 1.00 71.31 93 GLY A N 1
ATOM 746 C CA . GLY A 1 93 ? -5.450 3.598 -19.077 1.00 71.31 93 GLY A CA 1
ATOM 747 C C . GLY A 1 93 ? -6.542 4.650 -18.990 1.00 71.31 93 GLY A C 1
ATOM 748 O O . GLY A 1 93 ? -6.779 5.236 -17.934 1.00 71.31 93 GLY A O 1
ATOM 749 N N . GLU A 1 94 ? -7.184 4.924 -20.118 1.00 63.97 94 GLU A N 1
ATOM 750 C CA . GLU A 1 94 ? -8.368 5.764 -20.137 1.00 63.97 94 GLU A CA 1
ATOM 751 C C . GLU A 1 94 ? -9.538 4.945 -19.605 1.00 63.97 94 GLU A C 1
ATOM 753 O O . GLU A 1 94 ? -9.889 3.890 -20.138 1.00 63.97 94 GLU A O 1
ATOM 758 N N . ALA A 1 95 ? -10.143 5.425 -18.521 1.00 59.00 95 ALA A N 1
ATOM 759 C CA . ALA A 1 95 ? -11.366 4.831 -18.031 1.00 59.00 95 ALA A CA 1
ATOM 760 C C . ALA A 1 95 ? -12.464 5.081 -19.074 1.00 59.00 95 ALA A C 1
ATOM 762 O O . ALA A 1 95 ? -12.842 6.226 -19.317 1.00 59.00 95 ALA A O 1
ATOM 763 N N . LEU A 1 96 ? -12.999 4.014 -19.670 1.00 58.81 96 LEU A N 1
ATOM 764 C CA . LEU A 1 96 ? -14.065 4.058 -20.683 1.00 58.81 96 LEU A CA 1
ATOM 765 C C . LEU A 1 96 ? -15.427 4.539 -20.132 1.00 58.81 96 LEU A C 1
ATOM 767 O O . LEU A 1 96 ? -16.469 4.306 -20.745 1.00 58.81 96 LEU A O 1
ATOM 771 N N . PHE A 1 97 ? -15.460 5.217 -18.982 1.00 51.94 97 PHE A N 1
ATOM 772 C CA . PHE A 1 97 ? -16.680 5.792 -18.426 1.00 51.94 97 PHE A CA 1
ATOM 773 C C . PHE A 1 97 ? -17.059 7.064 -19.192 1.00 51.94 97 PHE A C 1
ATOM 775 O O . PHE A 1 97 ? -16.892 8.185 -18.711 1.00 51.94 97 PHE A O 1
ATOM 782 N N . ASN A 1 98 ? -17.622 6.889 -20.387 1.00 52.44 98 ASN A N 1
ATOM 783 C CA . ASN A 1 98 ? -18.392 7.938 -21.039 1.00 52.44 98 ASN A CA 1
ATOM 784 C C . ASN A 1 98 ? -19.654 8.198 -20.204 1.00 52.44 98 ASN A C 1
ATOM 786 O O . ASN A 1 98 ? -20.645 7.480 -20.288 1.00 52.44 98 ASN A O 1
ATOM 790 N N . THR A 1 99 ? -19.616 9.240 -19.376 1.00 54.16 99 THR A N 1
ATOM 791 C CA . THR A 1 99 ? -20.783 9.766 -18.644 1.00 54.16 99 THR A CA 1
ATOM 792 C C . THR A 1 99 ? -21.684 10.637 -19.522 1.00 54.16 99 THR A C 1
ATOM 794 O O . THR A 1 99 ? -22.733 11.099 -19.076 1.00 54.16 99 THR A O 1
ATOM 797 N N . THR A 1 100 ? -21.300 10.859 -20.781 1.00 57.50 100 THR A N 1
ATOM 798 C CA . THR A 1 100 ? -22.128 11.523 -21.788 1.00 57.50 100 THR A CA 1
ATOM 799 C C . THR A 1 100 ? -22.798 10.466 -22.667 1.00 57.50 100 THR A C 1
ATOM 801 O O . THR A 1 100 ? -22.102 9.595 -23.190 1.00 57.50 100 THR A O 1
ATOM 804 N N . PRO A 1 101 ? -24.131 10.518 -22.850 1.00 57.09 101 PRO A N 1
ATOM 805 C CA . PRO A 1 101 ? -24.841 9.613 -23.741 1.00 57.09 101 PRO A CA 1
ATOM 806 C C . PRO A 1 101 ? -24.547 10.026 -25.186 1.00 57.09 101 PRO A C 1
ATOM 808 O O . PRO A 1 101 ? -25.319 10.739 -25.820 1.00 57.09 101 PRO A O 1
ATOM 811 N N . THR A 1 102 ? -23.386 9.627 -25.688 1.00 61.16 102 THR A N 1
ATOM 812 C CA . THR A 1 102 ? -23.100 9.635 -27.121 1.00 61.16 102 THR A CA 1
ATOM 813 C C . THR A 1 102 ? -23.706 8.365 -27.718 1.00 61.16 102 THR A C 1
ATOM 815 O O . THR A 1 102 ? -23.793 7.344 -27.034 1.00 61.16 102 THR A O 1
ATOM 818 N N . GLU A 1 103 ? -24.182 8.458 -28.961 1.00 67.31 103 GLU A N 1
ATOM 819 C CA . GLU A 1 103 ? -24.783 7.371 -29.744 1.00 67.31 103 GLU A CA 1
ATOM 820 C C . GLU A 1 103 ? -24.118 6.012 -29.482 1.00 67.31 103 GLU A C 1
ATOM 822 O O . GLU A 1 103 ? -22.894 5.917 -29.387 1.00 67.31 103 GLU A O 1
ATOM 827 N N . SER A 1 104 ? -24.929 4.958 -29.346 1.00 69.25 104 SER A N 1
ATOM 828 C CA . SER A 1 104 ? -24.449 3.614 -29.026 1.00 69.25 104 SER A CA 1
ATOM 829 C C . SER A 1 104 ? -23.408 3.144 -30.049 1.00 69.25 104 SER A C 1
ATOM 831 O O . SER A 1 104 ? -23.744 2.791 -31.178 1.00 69.25 104 SER A O 1
ATOM 833 N N . HIS A 1 105 ? -22.141 3.144 -29.637 1.00 67.81 105 HIS A N 1
ATOM 834 C CA . HIS A 1 105 ? -21.014 2.660 -30.423 1.00 67.81 105 HIS A CA 1
ATOM 835 C C . HIS A 1 105 ? -20.765 1.192 -30.076 1.00 67.81 105 HIS A C 1
ATOM 837 O O . HIS A 1 105 ? -20.382 0.872 -28.951 1.00 67.81 105 HIS A O 1
ATOM 843 N N . TYR A 1 106 ? -21.016 0.298 -31.030 1.00 80.19 106 TYR A N 1
ATOM 844 C CA . TYR A 1 106 ? -20.785 -1.134 -30.865 1.00 80.19 106 TYR A CA 1
ATOM 845 C C . TYR A 1 106 ? -19.516 -1.538 -31.611 1.00 80.19 106 TYR A C 1
ATOM 847 O O . TYR A 1 106 ? -19.405 -1.304 -32.813 1.00 80.19 106 TYR A O 1
ATOM 855 N N . GLU A 1 107 ? -18.593 -2.191 -30.910 1.00 79.56 107 GLU A N 1
ATOM 856 C CA . GLU A 1 107 ? -17.434 -2.852 -31.509 1.00 79.56 107 GLU A CA 1
ATOM 857 C C . GLU A 1 107 ? -17.537 -4.364 -31.312 1.00 79.56 107 GLU A C 1
ATOM 859 O O . GLU A 1 107 ? -18.000 -4.847 -30.275 1.00 79.56 107 GLU A O 1
ATOM 864 N N . GLN A 1 108 ? -17.119 -5.123 -32.323 1.00 85.00 108 GLN A N 1
ATOM 865 C CA . GLN A 1 108 ? -17.060 -6.574 -32.233 1.00 85.00 108 GLN A CA 1
ATOM 866 C C . GLN A 1 108 ? -15.747 -6.973 -31.559 1.00 85.00 108 GLN A C 1
ATOM 868 O O . GLN A 1 108 ? -14.676 -6.821 -32.141 1.00 85.00 108 GLN A O 1
ATOM 873 N N . VAL A 1 109 ? -15.847 -7.498 -30.340 1.00 83.12 109 VAL A N 1
ATOM 874 C CA . VAL A 1 109 ? -14.709 -8.014 -29.571 1.00 83.12 109 VAL A CA 1
ATOM 875 C C . VAL A 1 109 ? -14.777 -9.537 -29.557 1.00 83.12 109 VAL A C 1
ATOM 877 O O . VAL A 1 109 ? -15.843 -10.116 -29.333 1.00 83.12 109 VAL A O 1
ATOM 880 N N . ASP A 1 110 ? -13.645 -10.192 -29.798 1.00 86.75 110 ASP A N 1
ATOM 881 C CA . ASP A 1 110 ? -13.517 -11.624 -29.554 1.00 86.75 110 ASP A CA 1
ATOM 882 C C . ASP A 1 110 ? -13.442 -11.864 -28.041 1.00 86.75 110 ASP A C 1
ATOM 884 O O . ASP A 1 110 ? -12.459 -11.535 -27.384 1.00 86.75 110 ASP A O 1
ATOM 888 N N . ILE A 1 111 ? -14.504 -12.427 -27.467 1.00 86.88 111 ILE A N 1
ATOM 889 C CA . ILE A 1 111 ? -14.590 -12.691 -26.024 1.00 86.88 111 ILE A CA 1
ATOM 890 C C . ILE A 1 111 ? -13.495 -13.677 -25.588 1.00 86.88 111 ILE A C 1
ATOM 892 O O . ILE A 1 111 ? -13.037 -13.619 -24.450 1.00 86.88 111 ILE A O 1
ATOM 896 N N . SER A 1 112 ? -13.047 -14.563 -26.486 1.00 86.94 112 SER A N 1
ATOM 897 C CA . SER A 1 112 ? -11.993 -15.532 -26.181 1.00 86.94 112 SER A CA 1
ATOM 898 C C . SER A 1 112 ? -10.600 -14.910 -26.088 1.00 86.94 112 SER A C 1
ATOM 900 O O . SER A 1 112 ? -9.720 -15.515 -25.483 1.00 86.94 112 SER A O 1
ATOM 902 N N . SER A 1 113 ? -10.407 -13.696 -26.619 1.00 81.81 113 SER A N 1
ATOM 903 C CA . SER A 1 113 ? -9.152 -12.949 -26.503 1.00 81.81 113 SER A CA 1
ATOM 904 C C . SER A 1 113 ? -9.124 -11.988 -25.311 1.00 81.81 113 SER A C 1
ATOM 906 O O . SER A 1 113 ? -8.179 -11.214 -25.183 1.00 81.81 113 SER A O 1
ATOM 908 N N . VAL A 1 114 ? -10.175 -11.947 -24.483 1.00 82.81 114 VAL A N 1
ATOM 909 C CA . VAL A 1 114 ? -10.231 -11.044 -23.328 1.00 82.81 114 VAL A CA 1
ATOM 910 C C . VAL A 1 114 ? -9.491 -11.673 -22.154 1.00 82.81 114 VAL A C 1
ATOM 912 O O . VAL A 1 114 ? -9.900 -12.701 -21.619 1.00 82.81 114 VAL A O 1
ATOM 915 N N . GLU A 1 115 ? -8.432 -11.004 -21.714 1.00 79.06 115 GLU A N 1
ATOM 916 C CA . GLU A 1 115 ? -7.626 -11.398 -20.562 1.00 79.06 115 GLU A CA 1
ATOM 917 C C . GLU A 1 115 ? -7.805 -10.392 -19.420 1.00 79.06 115 GLU A C 1
ATOM 919 O O . GLU A 1 115 ? -8.035 -9.201 -19.635 1.00 79.06 115 GLU A O 1
ATOM 924 N N . SER A 1 116 ? -7.739 -10.878 -18.180 1.00 80.12 116 SER A N 1
ATOM 925 C CA . SER A 1 116 ? -7.818 -10.045 -16.977 1.00 80.12 116 SER A CA 1
ATOM 926 C C . SER A 1 116 ? -6.495 -10.099 -16.231 1.00 80.12 116 SER A C 1
ATOM 928 O O . SER A 1 116 ? -6.031 -11.172 -15.854 1.00 80.12 116 SER A O 1
ATOM 930 N N . SER A 1 117 ? -5.914 -8.934 -15.974 1.00 78.44 117 SER A N 1
ATOM 931 C CA . SER A 1 117 ? -4.681 -8.776 -15.203 1.00 78.44 117 SER A CA 1
ATOM 932 C C . SER A 1 117 ? -4.936 -7.935 -13.953 1.00 78.44 117 SER A C 1
ATOM 934 O O . SER A 1 117 ? -5.770 -7.037 -13.993 1.00 78.44 117 SER A O 1
ATOM 936 N N . ASP A 1 118 ? -4.185 -8.191 -12.877 1.00 78.62 118 ASP A N 1
ATOM 937 C CA . ASP A 1 118 ? -4.250 -7.443 -11.605 1.00 78.62 118 ASP A CA 1
ATOM 938 C C . ASP A 1 118 ? -5.654 -7.410 -10.962 1.00 78.62 118 ASP A C 1
ATOM 940 O O . ASP A 1 118 ? -6.191 -6.365 -10.603 1.00 78.62 118 ASP A O 1
ATOM 944 N N . ILE A 1 119 ? -6.277 -8.587 -10.832 1.00 87.75 119 ILE A N 1
ATOM 945 C CA . ILE A 1 119 ? -7.630 -8.726 -10.277 1.00 87.75 119 ILE A CA 1
ATOM 946 C C . ILE A 1 119 ? -7.608 -8.441 -8.770 1.00 87.75 119 ILE A C 1
ATOM 948 O O . ILE A 1 119 ? -7.076 -9.231 -7.987 1.00 87.75 119 ILE A O 1
ATOM 952 N N . LYS A 1 120 ? -8.250 -7.345 -8.362 1.00 91.69 120 LYS A N 1
ATOM 953 C CA . LYS A 1 120 ? -8.359 -6.907 -6.964 1.00 91.69 120 LYS A CA 1
ATOM 954 C C . LYS A 1 120 ? -9.805 -6.589 -6.573 1.00 91.69 120 LYS A C 1
ATOM 956 O O . LYS A 1 120 ? -10.643 -6.271 -7.414 1.00 91.69 120 LYS A O 1
ATOM 961 N N . SER A 1 121 ? -10.106 -6.656 -5.279 1.00 92.88 121 SER A N 1
ATOM 962 C CA . SER A 1 121 ? -11.380 -6.223 -4.697 1.00 92.88 121 SER A CA 1
ATOM 963 C C . SER A 1 121 ? -11.385 -4.721 -4.413 1.00 92.88 121 SER A C 1
ATOM 965 O O . SER A 1 121 ? -10.409 -4.186 -3.894 1.00 92.88 121 SER A O 1
ATOM 967 N N . ILE A 1 122 ? -12.494 -4.042 -4.726 1.00 91.75 122 ILE A N 1
ATOM 968 C CA . ILE A 1 122 ? -12.663 -2.592 -4.497 1.00 91.75 122 ILE A CA 1
ATOM 969 C C . ILE A 1 122 ? -13.924 -2.227 -3.694 1.00 91.75 122 ILE A C 1
ATOM 971 O O . ILE A 1 122 ? -14.057 -1.099 -3.216 1.00 91.75 122 ILE A O 1
ATOM 975 N N . GLY A 1 123 ? -14.879 -3.151 -3.552 1.00 92.75 123 GLY A N 1
ATOM 976 C CA . GLY A 1 123 ? -16.198 -2.848 -2.991 1.00 92.75 123 GLY A CA 1
ATOM 977 C C . GLY A 1 123 ? -16.134 -2.429 -1.522 1.00 92.75 123 GLY A C 1
ATOM 978 O O . GLY A 1 123 ? -16.502 -1.308 -1.169 1.00 92.75 123 GLY A O 1
ATOM 979 N N . ALA A 1 124 ? -15.634 -3.320 -0.667 1.00 95.44 124 ALA A N 1
ATOM 980 C CA . ALA A 1 124 ? -15.526 -3.047 0.762 1.00 95.44 124 ALA A CA 1
ATOM 981 C C . ALA A 1 124 ? -14.438 -1.998 1.049 1.00 95.44 124 ALA A C 1
ATOM 983 O O . ALA A 1 124 ? -14.616 -1.158 1.924 1.00 95.44 124 ALA A O 1
ATOM 984 N N . GLU A 1 125 ? -13.363 -1.993 0.258 1.00 96.06 125 GLU A N 1
ATOM 985 C CA . GLU A 1 125 ? -12.277 -1.008 0.262 1.00 96.06 125 GLU A CA 1
ATOM 986 C C . GLU A 1 125 ? -12.787 0.423 0.105 1.00 96.06 125 GLU A C 1
ATOM 988 O O . GLU A 1 125 ? -12.426 1.306 0.884 1.00 96.06 125 GLU A O 1
ATOM 993 N N . SER A 1 126 ? -13.669 0.646 -0.869 1.00 95.62 126 SER A N 1
ATOM 994 C CA . SER A 1 126 ? -14.264 1.960 -1.109 1.00 95.62 126 SER A CA 1
ATOM 995 C C . SER A 1 126 ? -15.151 2.398 0.055 1.00 95.62 126 SER A C 1
ATOM 997 O O . SER A 1 126 ? -15.122 3.566 0.447 1.00 95.62 126 SER A O 1
ATOM 999 N N . LEU A 1 127 ? -15.903 1.460 0.643 1.00 96.81 127 LEU A N 1
ATOM 1000 C CA . LEU A 1 127 ? -16.767 1.731 1.791 1.00 96.81 127 LEU A CA 1
ATOM 1001 C C . LEU A 1 127 ? -15.952 2.138 3.025 1.00 96.81 127 LEU A C 1
ATOM 1003 O O . LEU A 1 127 ? -16.232 3.174 3.626 1.00 96.81 127 LEU A O 1
ATOM 1007 N N . VAL A 1 128 ? -14.923 1.364 3.385 1.00 96.88 128 VAL A N 1
ATOM 1008 C CA . VAL A 1 128 ? -14.091 1.680 4.559 1.00 96.88 128 VAL A CA 1
ATOM 1009 C C . VAL A 1 128 ? -13.275 2.950 4.350 1.00 96.88 128 VAL A C 1
ATOM 1011 O O . VAL A 1 128 ? -13.113 3.730 5.286 1.00 96.88 128 VAL A O 1
ATOM 1014 N N . HIS A 1 129 ? -12.815 3.217 3.126 1.00 96.94 129 HIS A N 1
ATOM 1015 C CA . HIS A 1 129 ? -12.154 4.478 2.808 1.00 96.94 129 HIS A CA 1
ATOM 1016 C C . HIS A 1 129 ? -13.104 5.666 2.988 1.00 96.94 129 HIS A C 1
ATOM 1018 O O . HIS A 1 129 ? -12.719 6.664 3.597 1.00 96.94 129 HIS A O 1
ATOM 1024 N N . LYS A 1 130 ? -14.357 5.554 2.528 1.00 96.50 130 LYS A N 1
ATOM 1025 C CA . LYS A 1 130 ? -15.365 6.597 2.740 1.00 96.50 130 LYS A CA 1
ATOM 1026 C C . LYS A 1 130 ? -15.650 6.814 4.229 1.00 96.50 130 LYS A C 1
ATOM 1028 O O . LYS A 1 130 ? -15.632 7.957 4.675 1.00 96.50 130 LYS A O 1
ATOM 1033 N N . ALA A 1 131 ? -15.803 5.741 5.005 1.00 95.00 131 ALA A N 1
ATOM 1034 C CA . ALA A 1 131 ? -15.963 5.833 6.456 1.00 95.00 131 ALA A CA 1
ATOM 1035 C C . ALA A 1 131 ? -14.764 6.533 7.126 1.00 95.00 131 ALA A C 1
ATOM 1037 O O . ALA A 1 131 ? -14.943 7.417 7.960 1.00 95.00 131 ALA A O 1
ATOM 1038 N N . ALA A 1 132 ? -13.534 6.217 6.714 1.00 96.12 132 ALA A N 1
ATOM 1039 C CA . ALA A 1 132 ? -12.338 6.883 7.227 1.00 96.12 132 ALA A CA 1
ATOM 1040 C C . ALA A 1 132 ? -12.270 8.373 6.855 1.00 96.12 132 ALA A C 1
ATOM 1042 O O . ALA A 1 132 ? -11.838 9.186 7.674 1.00 96.12 132 ALA A O 1
ATOM 1043 N N . GLN A 1 133 ? -12.707 8.753 5.649 1.00 95.44 133 GLN A N 1
ATOM 1044 C CA . GLN A 1 133 ? -12.836 10.163 5.269 1.00 95.44 133 GLN A CA 1
ATOM 1045 C C . GLN A 1 133 ? -13.853 10.886 6.147 1.00 95.44 133 GLN A C 1
ATOM 1047 O O . GLN A 1 133 ? -13.590 11.991 6.613 1.00 95.44 133 GLN A O 1
ATOM 1052 N N . ASP A 1 134 ? -14.993 10.253 6.392 1.00 93.88 134 ASP A N 1
ATOM 1053 C CA . ASP A 1 134 ? -16.067 10.812 7.199 1.00 93.88 134 ASP A CA 1
ATOM 1054 C C . ASP A 1 134 ? -15.660 10.986 8.669 1.00 93.88 134 ASP A C 1
ATOM 1056 O O . ASP A 1 134 ? -16.007 11.996 9.289 1.00 93.88 134 ASP A O 1
ATOM 1060 N N . LEU A 1 135 ? -14.824 10.083 9.187 1.00 94.31 135 LEU A N 1
ATOM 1061 C CA . LEU A 1 135 ? -14.176 10.182 10.498 1.00 94.31 135 LEU A CA 1
ATOM 1062 C C . LEU A 1 135 ? -12.986 11.160 10.541 1.00 94.31 135 LEU A C 1
ATOM 1064 O O . LEU A 1 135 ? -12.365 11.323 11.587 1.00 94.31 135 LEU A O 1
ATOM 1068 N N . HIS A 1 136 ? -12.649 11.816 9.427 1.00 95.12 136 HIS A N 1
ATOM 1069 C CA . HIS A 1 136 ? -11.464 12.673 9.291 1.00 95.12 136 HIS A CA 1
ATOM 1070 C C . HIS A 1 136 ? -10.143 11.979 9.681 1.00 95.12 136 HIS A C 1
ATOM 1072 O O . HIS A 1 136 ? -9.170 12.628 10.078 1.00 95.12 136 HIS A O 1
ATOM 1078 N N . LEU A 1 137 ? -10.080 10.651 9.544 1.00 95.81 137 LEU A N 1
ATOM 1079 C CA . LEU A 1 137 ? -8.901 9.870 9.903 1.00 95.81 137 LEU A CA 1
ATOM 1080 C C . LEU A 1 137 ? -7.630 10.326 9.154 1.00 95.81 137 LEU A C 1
ATOM 1082 O O . LEU A 1 137 ? -6.592 10.447 9.804 1.00 95.81 137 LEU A O 1
ATOM 1086 N N . PRO A 1 138 ? -7.655 10.658 7.843 1.00 95.06 138 PRO A N 1
ATOM 1087 C CA . PRO A 1 138 ? -6.464 11.167 7.155 1.00 95.06 138 PRO A CA 1
ATOM 1088 C C . PRO A 1 138 ? -5.881 12.435 7.801 1.00 95.06 138 PRO A C 1
ATOM 1090 O O . PRO A 1 138 ? -4.663 12.587 7.895 1.00 95.06 138 PRO A O 1
ATOM 1093 N N . GLN A 1 139 ? -6.740 13.342 8.275 1.00 95.00 139 GLN A N 1
ATOM 1094 C CA . GLN A 1 139 ? -6.334 14.578 8.938 1.00 95.00 139 GLN A CA 1
ATOM 1095 C C . GLN A 1 139 ? -5.728 14.287 10.311 1.00 95.00 139 GLN A C 1
ATOM 1097 O O . GLN A 1 139 ? -4.680 14.840 10.636 1.00 95.00 139 GLN A O 1
ATOM 1102 N N . VAL A 1 140 ? -6.330 13.378 11.081 1.00 95.50 140 VAL A N 1
ATOM 1103 C CA . VAL A 1 140 ? -5.784 12.924 12.370 1.00 95.50 140 VAL A CA 1
ATOM 1104 C C . VAL A 1 140 ? -4.402 12.287 12.183 1.00 95.50 140 VAL A C 1
ATOM 1106 O O . VAL A 1 140 ? -3.463 12.616 12.898 1.00 95.50 140 VAL A O 1
ATOM 1109 N N . LEU A 1 141 ? -4.220 11.446 11.164 1.00 95.88 141 LEU A N 1
ATOM 1110 C CA . LEU A 1 141 ? -2.920 10.826 10.883 1.00 95.88 141 LEU A CA 1
ATOM 1111 C C . LEU A 1 141 ? -1.839 11.855 10.513 1.00 95.88 141 LEU A C 1
ATOM 1113 O O . LEU A 1 141 ? -0.679 11.692 10.893 1.00 95.88 141 LEU A O 1
ATOM 1117 N N . SER A 1 142 ? -2.212 12.947 9.838 1.00 94.69 142 SER A N 1
ATOM 1118 C CA . SER A 1 142 ? -1.270 14.012 9.468 1.00 94.69 142 SER A CA 1
ATOM 1119 C C . SER A 1 142 ? -0.679 14.763 10.671 1.00 94.69 142 SER A C 1
ATOM 1121 O O . SER A 1 142 ? 0.409 15.329 10.567 1.00 94.69 142 SER A O 1
ATOM 1123 N N . THR A 1 143 ? -1.340 14.734 11.836 1.00 94.31 143 THR A N 1
ATOM 1124 C CA . THR A 1 143 ? -0.833 15.368 13.066 1.00 94.31 143 THR A CA 1
ATOM 1125 C C . THR A 1 143 ? 0.125 14.470 13.854 1.00 94.31 143 THR A C 1
ATOM 1127 O O . THR A 1 143 ? 0.798 14.946 14.765 1.00 94.31 143 THR A O 1
ATOM 1130 N N . CYS A 1 144 ? 0.265 13.197 13.469 1.00 92.12 144 CYS A N 1
ATOM 1131 C CA . CYS A 1 144 ? 1.096 12.206 14.160 1.00 92.12 144 CYS A CA 1
ATOM 1132 C C . CYS A 1 144 ? 2.596 12.282 13.794 1.00 92.12 144 CYS A C 1
ATOM 1134 O O . CYS A 1 144 ? 3.379 11.422 14.193 1.00 92.12 144 CYS A O 1
ATOM 1136 N N . GLY A 1 145 ? 3.020 13.288 13.017 1.00 90.38 145 GLY A N 1
ATOM 1137 C CA . GLY A 1 145 ? 4.417 13.450 12.589 1.00 90.38 145 GLY A CA 1
ATOM 1138 C C . GLY A 1 145 ? 4.851 12.516 11.452 1.00 90.38 145 GLY A C 1
ATOM 1139 O O . GLY A 1 145 ? 6.048 12.338 11.230 1.00 90.38 145 GLY A O 1
ATOM 1140 N N . LEU A 1 146 ? 3.893 11.926 10.734 1.00 92.62 146 LEU A N 1
ATOM 1141 C CA . LEU A 1 146 ? 4.120 11.103 9.547 1.00 92.62 146 LEU A CA 1
ATOM 1142 C C . LEU A 1 146 ? 4.258 11.986 8.295 1.00 92.62 146 LEU A C 1
ATOM 1144 O O . LEU A 1 146 ? 3.571 12.998 8.153 1.00 92.62 146 LEU A O 1
ATOM 1148 N N . SER A 1 147 ? 5.107 11.595 7.343 1.00 92.38 147 SER A N 1
ATOM 1149 C CA . SER A 1 147 ? 5.110 12.210 6.007 1.00 92.38 147 SER A CA 1
ATOM 1150 C C . SER A 1 147 ? 3.832 11.867 5.229 1.00 92.38 147 SER A C 1
ATOM 1152 O O . SER A 1 147 ? 3.136 10.910 5.556 1.00 92.38 147 SER A O 1
ATOM 1154 N N . ASN A 1 148 ? 3.539 12.584 4.138 1.00 89.88 148 ASN A N 1
ATOM 1155 C CA . ASN A 1 148 ? 2.345 12.312 3.319 1.00 89.88 148 ASN A CA 1
ATOM 1156 C C . ASN A 1 148 ? 2.274 10.859 2.822 1.00 89.88 148 ASN A C 1
ATOM 1158 O O . ASN A 1 148 ? 1.207 10.255 2.830 1.00 89.88 148 ASN A O 1
ATOM 1162 N N . SER A 1 149 ? 3.408 10.286 2.408 1.00 89.38 149 SER A N 1
ATOM 1163 C CA . SER A 1 149 ? 3.459 8.887 1.969 1.00 89.38 149 SER A CA 1
ATOM 1164 C C . SER A 1 149 ? 3.239 7.925 3.136 1.00 89.38 149 SER A C 1
ATOM 1166 O O . SER A 1 149 ? 2.525 6.943 2.982 1.00 89.38 149 SER A O 1
ATOM 1168 N N . GLU A 1 150 ? 3.794 8.219 4.313 1.00 93.00 150 GLU A N 1
ATOM 1169 C CA . GLU A 1 150 ? 3.578 7.391 5.503 1.00 93.00 150 GLU A CA 1
ATOM 1170 C C . GLU A 1 150 ? 2.146 7.510 6.040 1.00 93.00 150 GLU A C 1
ATOM 1172 O O . GLU A 1 150 ? 1.618 6.528 6.547 1.00 93.00 150 GLU A O 1
ATOM 1177 N N . CYS A 1 151 ? 1.486 8.662 5.880 1.00 94.50 151 CYS A N 1
ATOM 1178 C CA . CYS A 1 151 ? 0.062 8.817 6.185 1.00 94.50 151 CYS A CA 1
ATOM 1179 C C . CYS A 1 151 ? -0.797 7.906 5.302 1.00 94.50 151 CYS A C 1
ATOM 1181 O O . CYS A 1 151 ? -1.725 7.277 5.803 1.00 94.50 151 CYS A O 1
ATOM 1183 N N . GLN A 1 152 ? -0.476 7.805 4.006 1.00 93.44 152 GLN A N 1
ATOM 1184 C CA . GLN A 1 152 ? -1.175 6.895 3.092 1.00 93.44 152 GLN A CA 1
ATOM 1185 C C . GLN A 1 152 ? -0.956 5.432 3.478 1.00 93.44 152 GLN A C 1
ATOM 1187 O O . GLN A 1 152 ? -1.909 4.661 3.525 1.00 93.44 152 GLN A O 1
ATOM 1192 N N . ASP A 1 153 ? 0.274 5.057 3.828 1.00 94.44 153 ASP A N 1
ATOM 1193 C CA . ASP A 1 153 ? 0.580 3.700 4.286 1.00 94.44 153 ASP A CA 1
ATOM 1194 C C . ASP A 1 153 ? -0.100 3.370 5.629 1.00 94.44 153 ASP A C 1
ATOM 1196 O O . ASP A 1 153 ? -0.576 2.250 5.832 1.00 94.44 153 ASP A O 1
ATOM 1200 N N . ALA A 1 154 ? -0.181 4.342 6.544 1.00 96.12 154 ALA A N 1
ATOM 1201 C CA . ALA A 1 154 ? -0.891 4.210 7.814 1.00 96.12 154 ALA A CA 1
ATOM 1202 C C . ALA A 1 154 ? -2.390 4.011 7.595 1.00 96.12 154 ALA A C 1
ATOM 1204 O O . ALA A 1 154 ? -2.970 3.064 8.127 1.00 96.12 154 ALA A O 1
ATOM 1205 N N . LEU A 1 155 ? -2.995 4.849 6.754 1.00 96.62 155 LEU A N 1
ATOM 1206 C CA . LEU A 1 155 ? -4.396 4.730 6.380 1.00 96.62 155 LEU A CA 1
ATOM 1207 C C . LEU A 1 155 ? -4.669 3.372 5.725 1.00 96.62 155 LEU A C 1
ATOM 1209 O O . LEU A 1 155 ? -5.560 2.652 6.165 1.00 96.62 155 LEU A O 1
ATOM 1213 N N . ALA A 1 156 ? -3.855 2.969 4.749 1.00 95.81 156 ALA A N 1
ATOM 1214 C CA . ALA A 1 156 ? -3.971 1.676 4.084 1.00 95.81 156 ALA A CA 1
ATOM 1215 C C . ALA A 1 156 ? -3.878 0.501 5.060 1.00 95.81 156 ALA A C 1
ATOM 1217 O O . ALA A 1 156 ? -4.641 -0.454 4.948 1.00 95.81 156 ALA A O 1
ATOM 1218 N N . THR A 1 157 ? -2.979 0.582 6.043 1.00 95.81 157 THR A N 1
ATOM 1219 C CA . THR A 1 157 ? -2.821 -0.451 7.074 1.00 95.81 157 THR A CA 1
ATOM 1220 C C . THR A 1 157 ? -4.065 -0.566 7.946 1.00 95.81 157 THR A C 1
ATOM 1222 O O . THR A 1 157 ? -4.515 -1.681 8.205 1.00 95.81 157 THR A O 1
ATOM 1225 N N . ILE A 1 158 ? -4.638 0.564 8.373 1.00 96.25 158 ILE A N 1
ATOM 1226 C CA . ILE A 1 158 ? -5.871 0.587 9.168 1.00 96.25 158 ILE A CA 1
ATOM 1227 C C . ILE A 1 158 ? -7.018 -0.018 8.350 1.00 96.25 158 ILE A C 1
ATOM 1229 O O . ILE A 1 158 ? -7.601 -1.013 8.773 1.00 96.25 158 ILE A O 1
ATOM 1233 N N . LEU A 1 159 ? -7.267 0.499 7.141 1.00 97.06 159 LEU A N 1
ATOM 1234 C CA . LEU A 1 159 ? -8.349 0.037 6.263 1.00 97.06 159 LEU A CA 1
ATOM 1235 C C . LEU A 1 159 ? -8.224 -1.452 5.918 1.00 97.06 159 LEU A C 1
ATOM 1237 O O . LEU A 1 159 ? -9.192 -2.206 6.022 1.00 97.06 159 LEU A O 1
ATOM 1241 N N . ALA A 1 160 ? -7.024 -1.900 5.547 1.00 95.88 160 ALA A N 1
ATOM 1242 C CA . ALA A 1 160 ? -6.785 -3.295 5.208 1.00 95.88 160 ALA A CA 1
ATOM 1243 C C . ALA A 1 160 ? -6.991 -4.222 6.407 1.00 95.88 160 ALA A C 1
ATOM 1245 O O . ALA A 1 160 ? -7.486 -5.326 6.220 1.00 95.88 160 ALA A O 1
ATOM 1246 N N . ARG A 1 161 ? -6.654 -3.802 7.632 1.00 94.88 161 ARG A N 1
ATOM 1247 C CA . ARG A 1 161 ? -6.877 -4.614 8.841 1.00 94.88 161 ARG A CA 1
ATOM 1248 C C . ARG A 1 161 ? -8.325 -4.598 9.317 1.00 94.88 161 ARG A C 1
ATOM 1250 O O . ARG A 1 161 ? -8.738 -5.566 9.946 1.00 94.88 161 ARG A O 1
ATOM 1257 N N . THR A 1 162 ? -9.091 -3.556 8.997 1.00 95.88 162 THR A N 1
ATOM 1258 C CA . THR A 1 162 ? -10.548 -3.542 9.190 1.00 95.88 162 THR A CA 1
ATOM 1259 C C . THR A 1 162 ? -11.231 -4.578 8.295 1.00 95.88 162 THR A C 1
ATOM 1261 O O . THR A 1 162 ? -12.141 -5.266 8.743 1.00 95.88 162 THR A O 1
ATOM 1264 N N . LEU A 1 163 ? -10.777 -4.718 7.046 1.00 95.44 163 LEU A N 1
ATOM 1265 C CA . LEU A 1 163 ? -11.350 -5.658 6.073 1.00 95.44 163 LEU A CA 1
ATOM 1266 C C . LEU A 1 163 ? -10.803 -7.082 6.199 1.00 95.44 163 LEU A C 1
ATOM 1268 O O . LEU A 1 163 ? -11.536 -8.059 6.067 1.00 95.44 163 LEU A O 1
ATOM 1272 N N . TYR A 1 164 ? -9.500 -7.194 6.441 1.00 94.12 164 TYR A N 1
ATOM 1273 C CA . TYR A 1 164 ? -8.746 -8.439 6.472 1.00 94.12 164 TYR A CA 1
ATOM 1274 C C . TYR A 1 164 ? -7.921 -8.492 7.766 1.00 94.12 164 TYR A C 1
ATOM 1276 O O . TYR A 1 164 ? -6.709 -8.246 7.732 1.00 94.12 164 TYR A O 1
ATOM 1284 N N . PRO A 1 165 ? -8.547 -8.793 8.921 1.00 94.25 165 PRO A N 1
ATOM 1285 C CA . PRO A 1 165 ? -7.845 -8.866 10.198 1.00 94.25 165 PRO A CA 1
ATOM 1286 C C . PRO A 1 165 ? -6.725 -9.913 10.140 1.00 94.25 165 PRO A C 1
ATOM 1288 O O . PRO A 1 165 ? -6.978 -11.116 10.091 1.00 94.25 165 PRO A O 1
ATOM 1291 N N . ALA A 1 166 ? -5.471 -9.457 10.087 1.00 91.38 166 ALA A N 1
ATOM 1292 C CA . ALA A 1 166 ? -4.304 -10.317 9.921 1.00 91.38 166 ALA A CA 1
ATOM 1293 C C . ALA A 1 166 ? -3.007 -9.642 10.405 1.00 91.38 166 ALA A C 1
ATOM 1295 O O . ALA A 1 166 ? -3.001 -8.476 10.802 1.00 91.38 166 ALA A O 1
ATOM 1296 N N . SER A 1 167 ? -1.898 -10.390 10.370 1.00 93.75 167 SER A N 1
ATOM 1297 C CA . SER A 1 167 ? -0.555 -9.879 10.684 1.00 93.75 167 SER A CA 1
ATOM 1298 C C . SER A 1 167 ? -0.070 -8.853 9.656 1.00 93.75 167 SER A C 1
ATOM 1300 O O . SER A 1 167 ? -0.488 -8.890 8.504 1.00 93.75 167 SER A O 1
ATOM 1302 N N . GLU A 1 168 ? 0.891 -7.995 10.012 1.00 92.25 168 GLU A N 1
ATOM 1303 C CA . GLU A 1 168 ? 1.458 -6.974 9.111 1.00 92.25 168 GLU A CA 1
ATOM 1304 C C . GLU A 1 168 ? 2.059 -7.580 7.838 1.00 92.25 168 GLU A C 1
ATOM 1306 O O . GLU A 1 168 ? 2.005 -6.975 6.766 1.00 92.25 168 GLU A O 1
ATOM 1311 N N . VAL A 1 169 ? 2.618 -8.791 7.938 1.00 94.62 169 VAL A N 1
ATOM 1312 C CA . VAL A 1 169 ? 3.117 -9.540 6.776 1.00 94.62 169 VAL A CA 1
ATOM 1313 C C . VAL A 1 169 ? 1.971 -9.828 5.813 1.00 94.62 169 VAL A C 1
ATOM 1315 O O . VAL A 1 169 ? 2.080 -9.539 4.622 1.00 94.62 169 VAL A O 1
ATOM 1318 N N . ARG A 1 170 ? 0.858 -10.348 6.339 1.00 95.25 170 ARG A N 1
ATOM 1319 C CA . ARG 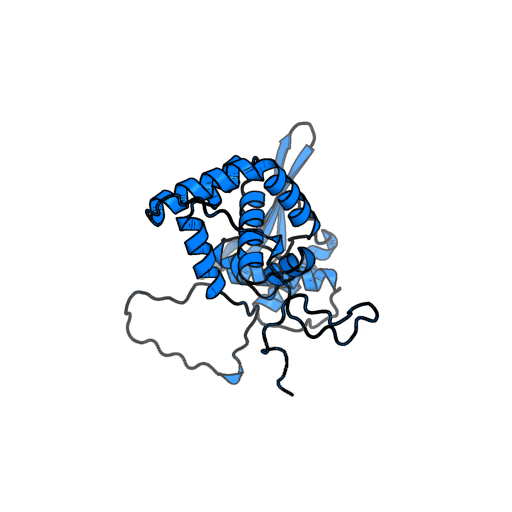A 1 170 ? -0.328 -10.662 5.550 1.00 95.25 170 ARG A CA 1
ATOM 1320 C C . ARG A 1 170 ? -1.013 -9.395 5.036 1.00 95.25 170 ARG A C 1
ATOM 1322 O O . ARG A 1 170 ? -1.433 -9.383 3.886 1.00 95.25 170 ARG A O 1
ATOM 1329 N N . THR A 1 171 ? -1.072 -8.323 5.826 1.00 95.81 171 THR A N 1
ATOM 1330 C CA . THR A 1 171 ? -1.579 -7.010 5.395 1.00 95.81 171 THR A CA 1
ATOM 1331 C C . THR A 1 171 ? -0.787 -6.482 4.200 1.00 95.81 171 THR A C 1
ATOM 1333 O O . THR A 1 171 ? -1.380 -6.077 3.206 1.00 95.81 171 THR A O 1
ATOM 1336 N N . CYS A 1 172 ? 0.547 -6.542 4.258 1.00 95.69 172 CYS A N 1
ATOM 1337 C CA . CYS A 1 172 ? 1.417 -6.128 3.157 1.00 95.69 172 CYS A CA 1
ATOM 1338 C C . CYS A 1 172 ? 1.147 -6.939 1.880 1.00 95.69 172 CYS A C 1
ATOM 1340 O O . CYS A 1 172 ? 1.071 -6.378 0.791 1.00 95.69 172 CYS A O 1
ATOM 1342 N N . GLU A 1 173 ? 0.959 -8.253 2.005 1.00 94.88 173 GLU A N 1
ATOM 1343 C CA . GLU A 1 173 ? 0.616 -9.117 0.874 1.00 94.88 173 GLU A CA 1
ATOM 1344 C C . GLU A 1 173 ? -0.768 -8.782 0.292 1.00 94.88 173 GLU A C 1
ATOM 1346 O O . GLU A 1 173 ? -0.914 -8.655 -0.923 1.00 94.88 173 GLU A O 1
ATOM 1351 N N . VAL A 1 174 ? -1.779 -8.587 1.145 1.00 95.31 174 VAL A N 1
ATOM 1352 C CA . VAL A 1 174 ? -3.151 -8.231 0.745 1.00 95.31 174 VAL A CA 1
ATOM 1353 C C . VAL A 1 174 ? -3.188 -6.902 -0.007 1.00 95.31 174 VAL A C 1
ATOM 1355 O O . VAL A 1 174 ? -3.805 -6.837 -1.069 1.00 95.31 174 VAL A O 1
ATOM 1358 N N . LEU A 1 175 ? -2.487 -5.882 0.494 1.00 94.81 175 LEU A N 1
ATOM 1359 C CA . LEU A 1 175 ? -2.370 -4.568 -0.151 1.00 94.81 175 LEU A CA 1
ATOM 1360 C C . LEU A 1 175 ? -1.718 -4.633 -1.538 1.00 94.81 175 LEU A C 1
ATOM 1362 O O . LEU A 1 175 ? -1.962 -3.766 -2.369 1.00 94.81 175 LEU A O 1
ATOM 1366 N N . LYS A 1 176 ? -0.884 -5.646 -1.794 1.00 92.94 176 LYS A N 1
ATOM 1367 C CA . LYS A 1 176 ? -0.234 -5.841 -3.095 1.00 92.94 176 LYS A CA 1
ATOM 1368 C C . LYS A 1 176 ? -1.067 -6.648 -4.079 1.00 92.94 176 LYS A C 1
ATOM 1370 O O . LYS A 1 176 ? -0.976 -6.403 -5.274 1.00 92.94 176 LYS A O 1
ATOM 1375 N N . THR A 1 177 ? -1.798 -7.646 -3.588 1.00 91.50 177 THR A N 1
ATOM 1376 C CA . THR A 1 177 ? -2.284 -8.753 -4.434 1.00 91.50 177 THR A CA 1
ATOM 1377 C C . THR A 1 177 ? -3.789 -8.937 -4.446 1.00 91.50 177 THR A C 1
ATOM 1379 O O . THR A 1 177 ? -4.300 -9.560 -5.367 1.00 91.50 177 THR A O 1
ATOM 1382 N N . LYS A 1 178 ? -4.503 -8.469 -3.418 1.00 93.19 178 LYS A N 1
ATOM 1383 C CA . LYS A 1 178 ? -5.936 -8.757 -3.259 1.00 93.19 178 LYS A CA 1
ATOM 1384 C C . LYS A 1 178 ? -6.790 -7.507 -3.236 1.00 93.19 178 LYS A C 1
ATOM 1386 O O . LYS A 1 178 ? -7.880 -7.524 -3.784 1.00 93.19 178 LYS A O 1
ATOM 1391 N N . SER A 1 179 ? -6.312 -6.451 -2.594 1.00 94.38 179 SER A N 1
ATOM 1392 C CA . SER A 1 179 ? -7.101 -5.258 -2.316 1.00 94.38 179 SER A CA 1
ATOM 1393 C C . SER A 1 179 ? -6.721 -4.116 -3.254 1.00 94.38 179 SER A C 1
ATOM 1395 O O . SER A 1 179 ? -5.539 -3.818 -3.395 1.00 94.38 179 SER A O 1
ATOM 1397 N N . ALA A 1 180 ? -7.715 -3.444 -3.837 1.00 93.94 180 ALA A N 1
ATOM 1398 C CA . ALA A 1 180 ? -7.555 -2.266 -4.696 1.00 93.94 180 ALA A CA 1
ATOM 1399 C C . ALA A 1 180 ? -7.397 -0.963 -3.890 1.00 93.94 180 ALA A C 1
ATOM 1401 O O . ALA A 1 180 ? -7.694 0.131 -4.374 1.00 93.94 180 ALA A O 1
ATOM 1402 N N . LEU A 1 181 ? -6.948 -1.048 -2.632 1.00 94.69 181 LEU A N 1
ATOM 1403 C CA . LEU A 1 181 ? -6.684 0.133 -1.807 1.00 94.69 181 LEU A CA 1
ATOM 1404 C C . LEU A 1 181 ? -5.608 1.041 -2.418 1.00 94.69 181 LEU A C 1
ATOM 1406 O O . LEU A 1 181 ? -5.612 2.237 -2.150 1.00 94.69 181 LEU A O 1
ATOM 1410 N N . ASP A 1 182 ? -4.713 0.511 -3.251 1.00 92.31 182 ASP A N 1
ATOM 1411 C CA . ASP A 1 182 ? -3.748 1.300 -4.018 1.00 92.31 182 ASP A CA 1
ATOM 1412 C C . ASP A 1 182 ? -4.439 2.230 -5.032 1.00 92.31 182 ASP A C 1
ATOM 1414 O O . ASP A 1 182 ? -4.032 3.376 -5.206 1.00 92.31 182 ASP A O 1
ATOM 1418 N N . GLU A 1 183 ? -5.509 1.775 -5.685 1.00 89.38 183 GLU A N 1
ATOM 1419 C CA . GLU A 1 183 ? -6.341 2.611 -6.561 1.00 89.38 183 GLU A CA 1
ATOM 1420 C C . GLU A 1 183 ? -7.163 3.627 -5.771 1.00 89.38 183 GLU A C 1
ATOM 1422 O O . GLU A 1 183 ? -7.133 4.819 -6.080 1.00 89.38 183 GLU A O 1
ATOM 1427 N N . VAL A 1 184 ? -7.840 3.169 -4.716 1.00 92.12 184 VAL A N 1
ATOM 1428 C CA . VAL A 1 184 ? -8.705 4.013 -3.878 1.00 92.12 184 VAL A CA 1
ATOM 1429 C C . VAL A 1 184 ? -7.916 5.154 -3.227 1.00 92.12 184 VAL A C 1
ATOM 1431 O O . VAL A 1 184 ? -8.394 6.287 -3.175 1.00 92.12 184 VAL A O 1
ATOM 1434 N N . LEU A 1 185 ? -6.693 4.873 -2.767 1.00 91.00 185 LEU A N 1
ATOM 1435 C CA . LEU A 1 185 ? -5.801 5.846 -2.128 1.00 91.00 185 LEU A CA 1
ATOM 1436 C C . LEU A 1 185 ? -4.871 6.568 -3.115 1.00 91.00 185 LEU A C 1
ATOM 1438 O O . LEU A 1 185 ? -4.086 7.419 -2.700 1.00 91.00 185 LEU A O 1
ATOM 1442 N N . GLN A 1 186 ? -4.947 6.246 -4.412 1.00 87.44 186 GLN A N 1
ATOM 1443 C CA . GLN A 1 186 ? -4.094 6.809 -5.466 1.00 87.44 186 GLN A CA 1
ATOM 1444 C C . GLN A 1 186 ? -2.591 6.685 -5.157 1.00 87.44 186 GLN A C 1
ATOM 1446 O O . GLN A 1 186 ? -1.807 7.619 -5.341 1.00 87.44 186 GLN A O 1
ATOM 1451 N N . THR A 1 187 ? -2.186 5.513 -4.678 1.00 87.06 187 THR A N 1
ATOM 1452 C CA . THR A 1 187 ? -0.810 5.199 -4.283 1.00 87.06 187 THR A CA 1
ATOM 1453 C C . THR A 1 187 ? -0.344 3.888 -4.921 1.00 87.06 187 THR A C 1
ATOM 1455 O O . THR A 1 187 ? -1.088 3.220 -5.640 1.00 87.06 187 THR A O 1
ATOM 1458 N N . ASP A 1 188 ? 0.922 3.536 -4.715 1.00 86.75 188 ASP A N 1
ATOM 1459 C CA . ASP A 1 188 ? 1.526 2.305 -5.222 1.00 86.75 188 ASP A CA 1
ATOM 1460 C C . ASP A 1 188 ? 2.120 1.496 -4.065 1.00 86.75 188 ASP A C 1
ATOM 1462 O O . ASP A 1 188 ? 3.118 1.890 -3.458 1.00 86.75 188 ASP A O 1
ATOM 1466 N N . PHE A 1 189 ? 1.518 0.339 -3.782 1.00 90.06 189 PHE A N 1
ATOM 1467 C CA . PHE A 1 189 ? 2.001 -0.589 -2.759 1.00 90.06 189 PHE A CA 1
ATOM 1468 C C . PHE A 1 189 ? 2.922 -1.685 -3.307 1.00 90.06 189 PHE A C 1
ATOM 1470 O O . PHE A 1 189 ? 3.401 -2.506 -2.524 1.00 90.06 189 PHE A O 1
ATOM 1477 N N . SER A 1 190 ? 3.239 -1.716 -4.607 1.00 85.31 190 SER A N 1
ATOM 1478 C CA . SER A 1 190 ? 4.074 -2.773 -5.208 1.00 85.31 190 SER A CA 1
ATOM 1479 C C . SER A 1 190 ? 5.420 -2.939 -4.484 1.00 85.31 190 SER A C 1
ATOM 1481 O O . SER A 1 190 ? 5.852 -4.056 -4.173 1.00 85.31 190 SER A O 1
ATOM 1483 N N . THR A 1 191 ? 6.032 -1.820 -4.090 1.00 85.12 191 THR A N 1
ATOM 1484 C CA . THR A 1 191 ? 7.316 -1.763 -3.372 1.00 85.12 191 THR A CA 1
ATOM 1485 C C . THR A 1 191 ? 7.179 -1.723 -1.844 1.00 85.12 191 THR A C 1
ATOM 1487 O O . THR A 1 191 ? 8.186 -1.674 -1.134 1.00 85.12 191 THR A O 1
ATOM 1490 N N . LEU A 1 192 ? 5.955 -1.793 -1.305 1.00 90.31 192 LEU A N 1
ATOM 1491 C CA . LEU A 1 192 ? 5.702 -1.748 0.135 1.00 90.31 192 LEU A CA 1
ATOM 1492 C C . LEU A 1 192 ? 6.405 -2.913 0.846 1.00 90.31 192 LEU A C 1
ATOM 1494 O O . LEU A 1 192 ? 6.340 -4.063 0.415 1.00 90.31 192 LEU A O 1
ATOM 1498 N N . HIS A 1 193 ? 7.081 -2.636 1.957 1.00 91.50 193 HIS A N 1
ATOM 1499 C CA . HIS A 1 193 ? 7.768 -3.660 2.742 1.00 91.50 193 HIS A CA 1
ATOM 1500 C C . HIS A 1 193 ? 7.220 -3.701 4.168 1.00 91.50 193 HIS A C 1
ATOM 1502 O O . HIS A 1 193 ? 6.980 -2.656 4.769 1.00 91.50 193 HIS A O 1
ATOM 1508 N N . LYS A 1 194 ? 7.101 -4.900 4.757 1.00 92.94 194 LYS A N 1
ATOM 1509 C CA . LYS A 1 194 ? 6.551 -5.103 6.115 1.00 92.94 194 LYS A CA 1
ATOM 1510 C C . LYS A 1 194 ? 7.214 -4.227 7.188 1.00 92.94 194 LYS A C 1
ATOM 1512 O O . LYS A 1 194 ? 6.540 -3.711 8.067 1.00 92.94 194 LYS A O 1
ATOM 1517 N N . ASN A 1 195 ? 8.523 -3.980 7.075 1.00 94.19 195 ASN A N 1
ATOM 1518 C CA . ASN A 1 195 ? 9.264 -3.127 8.020 1.00 94.19 195 ASN A CA 1
ATOM 1519 C C . ASN A 1 195 ? 8.772 -1.677 8.029 1.00 94.19 195 ASN A C 1
ATOM 1521 O O . ASN A 1 195 ? 8.904 -0.997 9.041 1.00 94.19 195 ASN A O 1
ATOM 1525 N N . ARG A 1 196 ? 8.223 -1.197 6.909 1.00 93.25 196 ARG A N 1
ATOM 1526 C CA . ARG A 1 196 ? 7.611 0.127 6.834 1.00 93.25 196 ARG A CA 1
ATOM 1527 C C . ARG A 1 196 ? 6.317 0.160 7.646 1.00 93.25 196 ARG A C 1
ATOM 1529 O O . ARG A 1 196 ? 6.132 1.094 8.415 1.00 93.25 196 ARG A O 1
ATOM 1536 N N . LEU A 1 197 ? 5.512 -0.902 7.567 1.00 94.31 197 LEU A N 1
ATOM 1537 C CA . LEU A 1 197 ? 4.295 -1.049 8.370 1.00 94.31 197 LEU A CA 1
ATOM 1538 C C . LEU A 1 197 ? 4.599 -1.134 9.869 1.00 94.31 197 LEU A C 1
ATOM 1540 O O . LEU A 1 197 ? 3.952 -0.444 10.644 1.00 94.31 197 LEU A O 1
ATOM 1544 N N . TYR A 1 198 ? 5.634 -1.876 10.280 1.00 94.81 198 TYR A N 1
ATOM 1545 C CA . TYR A 1 198 ? 6.045 -1.918 11.693 1.00 94.81 198 TYR A CA 1
ATOM 1546 C C . TYR A 1 198 ? 6.433 -0.539 12.241 1.00 94.81 198 TYR A C 1
ATOM 1548 O O . TYR A 1 198 ? 5.974 -0.151 13.309 1.00 94.81 198 TYR A O 1
ATOM 1556 N N . ARG A 1 199 ? 7.219 0.240 11.485 1.00 94.81 199 ARG A N 1
ATOM 1557 C CA . ARG A 1 199 ? 7.594 1.607 11.892 1.00 94.81 199 ARG A CA 1
ATOM 1558 C C . ARG A 1 199 ? 6.383 2.526 12.009 1.00 94.81 199 ARG A C 1
ATOM 1560 O O . ARG A 1 199 ? 6.331 3.348 12.915 1.00 94.81 199 ARG A O 1
ATOM 1567 N N . ILE A 1 200 ? 5.427 2.393 11.093 1.00 94.94 200 ILE A N 1
ATOM 1568 C CA . ILE A 1 200 ? 4.175 3.145 11.148 1.00 94.94 200 ILE A CA 1
ATOM 1569 C C . ILE A 1 200 ? 3.382 2.756 12.397 1.00 94.94 200 ILE A C 1
ATOM 1571 O O . ILE A 1 200 ? 2.952 3.648 13.121 1.00 94.94 200 ILE A O 1
ATOM 1575 N N . SER A 1 201 ? 3.258 1.462 12.708 1.00 94.12 201 SER A N 1
ATOM 1576 C CA . SER A 1 201 ? 2.598 0.996 13.933 1.00 94.12 201 SER A CA 1
ATOM 1577 C C . SER A 1 201 ? 3.235 1.583 15.197 1.00 94.12 201 SER A C 1
ATOM 1579 O O . SER A 1 201 ? 2.506 2.009 16.090 1.00 94.12 201 SER A O 1
ATOM 1581 N N . ASP A 1 202 ? 4.567 1.690 15.259 1.00 95.81 202 ASP A N 1
ATOM 1582 C CA . ASP A 1 202 ? 5.256 2.330 16.391 1.00 95.81 202 ASP A CA 1
ATOM 1583 C C . ASP A 1 202 ? 4.883 3.814 16.544 1.00 95.81 202 ASP A C 1
ATOM 1585 O O . ASP A 1 202 ? 4.796 4.322 17.663 1.00 95.81 202 ASP A O 1
ATOM 1589 N N . VAL A 1 203 ? 4.683 4.53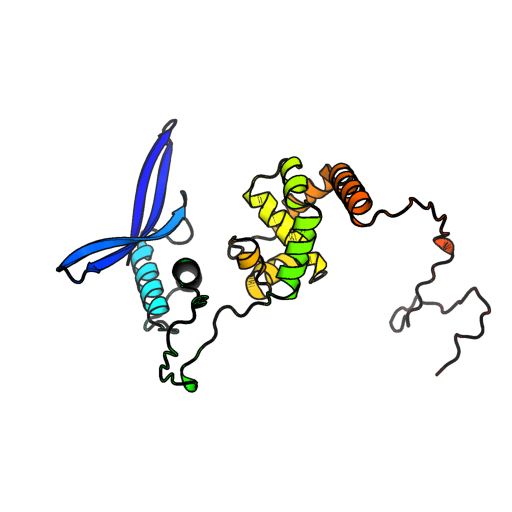3 15.434 1.00 95.75 203 VAL A N 1
ATOM 1590 C CA . VAL A 1 203 ? 4.250 5.940 15.456 1.00 95.75 203 VAL A CA 1
ATOM 1591 C C . VAL A 1 203 ? 2.784 6.049 15.872 1.00 95.75 203 VAL A C 1
ATOM 1593 O O . VAL A 1 203 ? 2.470 6.840 16.758 1.00 95.75 203 VAL A O 1
ATOM 1596 N N . LEU A 1 204 ? 1.905 5.217 15.306 1.00 95.25 204 LEU A N 1
ATOM 1597 C CA . LEU A 1 204 ? 0.487 5.178 15.675 1.00 95.25 204 LEU A CA 1
ATOM 1598 C C . LEU A 1 204 ? 0.304 4.876 17.165 1.00 95.25 204 LEU A C 1
ATOM 1600 O O . LEU A 1 204 ? -0.490 5.533 17.829 1.00 95.25 204 LEU A O 1
ATOM 1604 N N . LEU A 1 205 ? 1.085 3.938 17.709 1.00 96.06 205 LEU A N 1
ATOM 1605 C CA . LEU A 1 205 ? 1.041 3.590 19.127 1.00 96.06 205 LEU A CA 1
ATOM 1606 C C . LEU A 1 205 ? 1.480 4.753 20.028 1.00 96.06 205 LEU A C 1
ATOM 1608 O O . LEU A 1 205 ? 0.892 4.964 21.084 1.00 96.06 205 LEU A O 1
ATOM 1612 N N . LYS A 1 206 ? 2.485 5.536 19.616 1.00 96.56 206 LYS A N 1
ATOM 1613 C CA . LYS A 1 206 ? 2.918 6.734 20.360 1.00 96.56 206 LYS A CA 1
ATOM 1614 C C . LYS A 1 206 ? 1.869 7.843 20.355 1.00 96.56 206 LYS A C 1
ATOM 1616 O O . LYS A 1 206 ? 1.782 8.587 21.325 1.00 96.56 206 LYS A O 1
ATOM 1621 N N . SER A 1 207 ? 1.098 7.957 19.277 1.00 95.62 207 SER A N 1
ATOM 1622 C CA . SER A 1 207 ? 0.031 8.951 19.118 1.00 95.62 207 SER A CA 1
ATOM 1623 C C . SER A 1 207 ? -1.355 8.423 19.507 1.00 95.62 207 SER A C 1
ATOM 1625 O O . SER A 1 207 ? -2.340 9.115 19.265 1.00 95.62 207 SER A O 1
ATOM 1627 N N . LYS A 1 208 ? -1.438 7.231 20.116 1.00 96.31 208 LYS A N 1
ATOM 1628 C CA . LYS A 1 208 ? -2.688 6.512 20.398 1.00 96.31 208 LYS A CA 1
ATOM 1629 C C . LYS A 1 208 ? -3.745 7.400 21.055 1.00 96.31 208 LYS A C 1
ATOM 1631 O O . LYS A 1 208 ? -4.814 7.568 20.481 1.00 96.31 208 LYS A O 1
ATOM 1636 N N . ASP A 1 209 ? -3.429 7.998 22.201 1.00 96.75 209 ASP A N 1
ATOM 1637 C CA . ASP A 1 209 ? -4.406 8.768 22.982 1.00 96.75 209 ASP A CA 1
ATOM 1638 C C . ASP A 1 209 ? -4.961 9.961 22.184 1.00 96.75 209 ASP A C 1
ATOM 1640 O O . ASP A 1 209 ? -6.150 10.256 22.230 1.00 96.75 209 ASP A O 1
ATOM 1644 N N . ALA A 1 210 ? -4.112 10.618 21.387 1.00 95.12 210 ALA A N 1
ATOM 1645 C CA . ALA A 1 210 ? -4.529 11.730 20.536 1.00 95.12 210 ALA A CA 1
ATOM 1646 C C . ALA A 1 210 ? -5.420 11.275 19.367 1.00 95.12 210 ALA A C 1
ATOM 1648 O O . ALA A 1 210 ? -6.346 11.991 18.986 1.00 95.12 210 ALA A O 1
ATOM 1649 N N . ILE A 1 211 ? -5.142 10.098 18.797 1.00 95.69 211 ILE A N 1
ATOM 1650 C CA . ILE A 1 211 ? -5.958 9.504 17.732 1.00 95.69 211 ILE A CA 1
ATOM 1651 C C . ILE A 1 211 ? -7.327 9.100 18.289 1.00 95.69 211 ILE A C 1
ATOM 1653 O O . ILE A 1 211 ? -8.345 9.452 17.696 1.00 95.69 211 ILE A O 1
ATOM 1657 N N . GLU A 1 212 ? -7.354 8.391 19.420 1.00 95.81 212 GLU A N 1
ATOM 1658 C CA . GLU A 1 212 ? -8.588 7.927 20.064 1.00 95.81 212 GLU A CA 1
ATOM 1659 C C . GLU A 1 212 ? -9.484 9.100 20.466 1.00 95.81 212 GLU A C 1
ATOM 1661 O O . GLU A 1 212 ? -10.665 9.095 20.130 1.00 95.81 212 GLU A O 1
ATOM 1666 N N . GLU A 1 213 ? -8.923 10.146 21.079 1.00 94.94 213 GLU A N 1
ATOM 1667 C CA . GLU A 1 213 ? -9.676 11.353 21.434 1.00 94.94 213 GLU A CA 1
ATOM 1668 C C . GLU A 1 213 ? -10.282 12.030 20.193 1.00 94.94 213 GLU A C 1
ATOM 1670 O O . GLU A 1 213 ? -11.462 12.379 20.176 1.00 94.94 213 GLU A O 1
ATOM 1675 N N . ALA A 1 214 ? -9.503 12.190 19.118 1.00 95.00 214 ALA A N 1
ATOM 1676 C CA . ALA A 1 214 ? -9.989 12.835 17.900 1.00 95.00 214 ALA A CA 1
ATOM 1677 C C . ALA A 1 214 ? -11.121 12.043 17.224 1.00 95.00 214 ALA A C 1
ATOM 1679 O O . ALA A 1 214 ? -12.104 12.637 16.769 1.00 95.00 214 ALA A O 1
ATOM 1680 N N . LEU A 1 215 ? -10.996 10.713 17.170 1.00 94.31 215 LEU A N 1
ATOM 1681 C CA . LEU A 1 215 ? -12.037 9.835 16.635 1.00 94.31 215 LEU A CA 1
ATOM 1682 C C . LEU A 1 215 ? -13.286 9.863 17.515 1.00 94.31 215 LEU A C 1
ATOM 1684 O O . LEU A 1 215 ? -14.386 10.031 16.995 1.00 94.31 215 LEU A O 1
ATOM 1688 N N . TYR A 1 216 ? -13.117 9.807 18.834 1.00 92.75 216 TYR A N 1
ATOM 1689 C CA . TYR A 1 216 ? -14.219 9.856 19.785 1.00 92.75 216 TYR A CA 1
ATOM 1690 C C . TYR A 1 216 ? -15.047 11.142 19.650 1.00 92.75 216 TYR A C 1
ATOM 1692 O O . TYR A 1 216 ? -16.270 11.090 19.507 1.00 92.75 216 TYR A O 1
ATOM 1700 N N . GLN A 1 217 ? -14.394 12.309 19.603 1.00 91.81 217 GLN A N 1
ATOM 1701 C CA . GLN A 1 217 ? -15.094 13.585 19.405 1.00 91.81 217 GLN A CA 1
ATOM 1702 C C . GLN A 1 217 ? -15.833 13.638 18.063 1.00 91.81 217 GLN A C 1
ATOM 1704 O O . GLN A 1 217 ? -16.923 14.218 17.951 1.00 91.81 217 GLN A O 1
ATOM 1709 N N . ARG A 1 218 ? -15.258 13.017 17.027 1.00 92.06 218 ARG A N 1
ATOM 1710 C CA . ARG A 1 218 ? -15.882 12.945 15.710 1.00 92.06 218 ARG A CA 1
ATOM 1711 C C . ARG A 1 218 ? -17.120 12.057 15.722 1.00 92.06 218 ARG A C 1
ATOM 1713 O O . ARG A 1 218 ? -18.158 12.490 15.227 1.00 92.06 218 ARG A O 1
ATOM 1720 N N . GLU A 1 219 ? -17.028 10.871 16.309 1.00 91.19 219 GLU A N 1
ATOM 1721 C CA . GLU A 1 219 ? -18.141 9.931 16.449 1.00 91.19 219 GLU A CA 1
ATOM 1722 C C . GLU A 1 219 ? -19.280 10.525 17.276 1.00 91.19 219 GLU A C 1
ATOM 1724 O O . GLU A 1 219 ? -20.431 10.472 16.846 1.00 91.19 219 GLU A O 1
ATOM 1729 N N . LYS A 1 220 ? -18.964 11.187 18.396 1.00 90.56 220 LYS A N 1
ATOM 1730 C CA . LYS A 1 220 ? -19.949 11.892 19.227 1.00 90.56 220 LYS A CA 1
ATOM 1731 C C . LYS A 1 220 ? -20.737 12.932 18.431 1.00 90.56 220 LYS A C 1
ATOM 1733 O O . LYS A 1 220 ? -21.949 13.046 18.580 1.00 90.56 220 LYS A O 1
ATOM 1738 N N . THR A 1 221 ? -20.056 13.662 17.549 1.00 89.12 221 THR A N 1
ATOM 1739 C CA . THR A 1 221 ? -20.697 14.642 16.658 1.00 89.12 221 THR A CA 1
ATOM 1740 C C . THR A 1 221 ? -21.547 13.973 15.575 1.00 89.12 221 THR A C 1
ATOM 1742 O O . THR A 1 221 ? -22.531 14.546 15.127 1.00 89.12 221 THR A O 1
ATOM 1745 N N . TRP A 1 222 ? -21.153 12.788 15.109 1.00 89.12 222 TRP A N 1
ATOM 1746 C CA . TRP A 1 222 ? -21.803 12.096 13.994 1.00 89.12 222 TRP A CA 1
ATOM 1747 C C . TRP A 1 222 ? -23.054 11.326 14.400 1.00 89.12 222 TRP A C 1
ATOM 1749 O O . TRP A 1 222 ? -24.044 11.319 13.673 1.00 89.12 222 TRP A O 1
ATOM 1759 N N . PHE A 1 223 ? -22.984 10.657 15.542 1.00 88.38 223 PHE A N 1
ATOM 1760 C CA . PHE A 1 223 ? -24.034 9.775 16.032 1.00 88.38 223 PHE A CA 1
ATOM 1761 C C . PHE A 1 223 ? -24.890 10.416 17.123 1.00 88.38 223 PHE A C 1
ATOM 1763 O O . PHE A 1 223 ? -25.899 9.827 17.499 1.00 88.38 223 PHE A O 1
ATOM 1770 N N . GLU A 1 224 ? -24.487 11.584 17.635 1.00 88.62 224 GLU A N 1
ATOM 1771 C CA . GLU A 1 224 ? -25.195 12.324 18.688 1.00 88.62 224 GLU A CA 1
ATOM 1772 C C . GLU A 1 224 ? -25.547 11.436 19.899 1.00 88.62 224 GLU A C 1
ATOM 1774 O O . GLU A 1 224 ? -26.611 11.571 20.501 1.00 88.62 224 GLU A O 1
ATOM 1779 N N . PHE A 1 225 ? -24.664 10.493 20.254 1.00 83.88 225 PHE A N 1
ATOM 1780 C CA . PHE A 1 225 ? -24.923 9.572 21.360 1.00 83.88 225 PHE A CA 1
ATOM 1781 C C . PHE A 1 225 ? -24.617 10.202 22.723 1.00 83.88 225 PHE A C 1
ATOM 1783 O O . PHE A 1 225 ? -23.704 11.017 22.882 1.00 83.88 225 PHE A O 1
ATOM 1790 N N . GLU A 1 226 ? -25.380 9.776 23.729 1.00 81.19 226 GLU A N 1
ATOM 1791 C CA . GLU A 1 226 ? -25.151 10.129 25.127 1.00 81.19 226 GLU A CA 1
ATOM 1792 C C . GLU A 1 226 ? -24.045 9.258 25.735 1.00 81.19 226 GLU A C 1
ATOM 1794 O O . GLU A 1 226 ? -23.954 8.055 25.483 1.00 81.19 226 GLU A O 1
ATOM 1799 N N . GLU A 1 227 ? -23.197 9.864 26.564 1.00 79.88 227 GLU A N 1
ATOM 1800 C CA . GLU A 1 227 ? -22.120 9.152 27.250 1.00 79.88 227 GLU A CA 1
ATOM 1801 C C . GLU A 1 227 ? -22.694 8.361 28.428 1.00 79.88 227 GLU A C 1
ATOM 1803 O O . GLU A 1 227 ? -22.996 8.915 29.486 1.00 79.88 227 GLU A O 1
ATOM 1808 N N . ILE A 1 228 ? -22.847 7.049 28.248 1.00 83.19 228 ILE A N 1
ATOM 1809 C CA . ILE A 1 228 ? -23.326 6.149 29.298 1.00 83.19 228 ILE A CA 1
ATOM 1810 C C . ILE A 1 228 ? -22.149 5.314 29.799 1.00 83.19 228 ILE A C 1
ATOM 1812 O O . ILE A 1 228 ? -21.639 4.437 29.101 1.00 83.19 228 ILE A O 1
ATOM 1816 N N . VAL A 1 229 ? -21.729 5.551 31.043 1.00 81.75 229 VAL A N 1
ATOM 1817 C CA . VAL A 1 229 ? -20.726 4.707 31.703 1.00 81.75 229 VAL A CA 1
ATOM 1818 C C . VAL A 1 229 ? -21.394 3.405 32.135 1.00 81.75 229 VAL A C 1
ATOM 1820 O O . VAL A 1 229 ? -22.125 3.364 33.124 1.00 81.75 229 VAL A O 1
ATOM 1823 N N . THR A 1 230 ? -21.131 2.329 31.396 1.00 80.06 230 THR A N 1
ATOM 1824 C CA . THR A 1 230 ? -21.574 0.981 31.768 1.00 80.06 230 THR A CA 1
ATOM 1825 C C . THR A 1 230 ? -20.447 0.277 32.513 1.00 80.06 230 THR A C 1
ATOM 1827 O O . THR A 1 230 ? -19.418 -0.060 31.930 1.00 80.06 230 THR A O 1
ATOM 1830 N N . LEU A 1 231 ? -20.627 0.054 33.815 1.00 81.81 231 LEU A N 1
ATOM 1831 C CA . LEU A 1 231 ? -19.716 -0.777 34.599 1.00 81.81 231 LEU A CA 1
ATOM 1832 C C . LEU A 1 231 ? -20.021 -2.245 34.292 1.00 81.81 231 LEU A C 1
ATOM 1834 O O . LEU A 1 231 ? -21.045 -2.771 34.722 1.00 81.81 231 LEU A O 1
ATOM 1838 N N . TYR A 1 232 ? -19.142 -2.886 33.524 1.00 74.50 232 TYR A N 1
ATOM 1839 C CA . TYR A 1 232 ? -19.245 -4.300 33.178 1.00 74.50 232 TYR A CA 1
ATOM 1840 C C . TYR A 1 232 ? -18.181 -5.107 33.927 1.00 74.50 232 TYR A C 1
ATOM 1842 O O . TYR A 1 232 ? -16.994 -4.782 33.874 1.00 74.50 232 TYR A O 1
ATOM 1850 N N . ASP A 1 233 ? -18.599 -6.162 34.624 1.00 83.50 233 ASP A N 1
ATOM 1851 C CA . ASP A 1 233 ? -17.687 -7.069 35.319 1.00 83.50 233 ASP A CA 1
ATOM 1852 C C . ASP A 1 233 ? -17.127 -8.112 34.342 1.00 83.50 233 ASP A C 1
ATOM 1854 O O . ASP A 1 233 ? -17.808 -9.064 33.955 1.00 83.50 233 ASP A O 1
ATOM 1858 N N . LEU A 1 234 ? -15.862 -7.934 33.952 1.00 74.06 234 LEU A N 1
ATOM 1859 C CA . LEU A 1 234 ? -15.154 -8.848 33.050 1.00 74.06 234 LEU A CA 1
ATOM 1860 C C . LEU A 1 234 ? -14.929 -10.244 33.655 1.00 74.06 234 LEU A C 1
ATOM 1862 O O . LEU A 1 234 ? -14.613 -11.172 32.913 1.00 74.06 234 LEU A O 1
ATOM 1866 N N . THR A 1 235 ? -15.090 -10.427 34.972 1.00 69.19 235 THR A N 1
ATOM 1867 C CA . THR A 1 235 ? -14.884 -11.733 35.625 1.00 69.19 235 THR A CA 1
ATOM 1868 C C . THR A 1 235 ? -16.030 -12.722 35.395 1.00 69.19 235 THR A C 1
ATOM 1870 O O . THR A 1 235 ? -15.857 -13.913 35.655 1.00 69.19 235 THR A O 1
ATOM 1873 N N . ASN A 1 236 ? -17.156 -12.261 34.838 1.00 62.88 236 ASN A N 1
ATOM 1874 C CA . ASN A 1 236 ? -18.285 -13.106 34.433 1.00 62.88 236 ASN A CA 1
ATOM 1875 C C . ASN A 1 236 ? -18.272 -13.481 32.941 1.00 62.88 236 ASN A C 1
ATOM 1877 O O . ASN A 1 236 ? -19.192 -14.151 32.473 1.00 62.88 236 ASN A O 1
ATOM 1881 N N . THR A 1 237 ? -17.247 -13.079 32.181 1.00 63.47 237 THR A N 1
ATOM 1882 C CA . THR A 1 237 ? -17.100 -13.483 30.778 1.00 63.47 237 THR A CA 1
ATOM 1883 C C . THR A 1 237 ? -16.363 -14.818 30.705 1.00 63.47 237 THR A C 1
ATOM 1885 O O . THR A 1 237 ? -15.153 -14.885 30.921 1.00 63.47 237 THR A O 1
ATOM 1888 N N . TYR A 1 238 ? -17.088 -15.885 30.380 1.00 63.25 238 TYR A N 1
ATOM 1889 C CA . TYR A 1 238 ? -16.507 -17.193 30.087 1.00 63.25 238 TYR A CA 1
ATOM 1890 C C . TYR A 1 238 ? -16.427 -17.375 28.572 1.00 63.25 238 TYR A C 1
ATOM 1892 O O . TYR A 1 238 ? -17.392 -17.120 27.856 1.00 63.25 238 TYR A O 1
ATOM 1900 N N . PHE A 1 239 ? -15.269 -17.808 28.074 1.00 60.66 239 PHE A N 1
ATOM 1901 C CA . PHE A 1 239 ? -15.160 -18.268 26.695 1.00 60.66 239 PHE A CA 1
ATOM 1902 C C . PHE A 1 239 ? -15.740 -19.677 26.620 1.00 60.66 239 PHE A C 1
ATOM 1904 O O . PHE A 1 239 ? -15.138 -20.628 27.116 1.00 60.66 239 PHE A O 1
ATOM 1911 N N . GLU A 1 240 ? -16.913 -19.805 26.012 1.00 60.25 240 GLU A N 1
ATOM 1912 C CA . GLU A 1 240 ? -17.446 -21.104 25.625 1.00 60.25 240 GLU A CA 1
ATOM 1913 C C . GLU A 1 240 ? -16.761 -21.539 24.326 1.00 60.25 240 GLU A C 1
ATOM 1915 O O . GLU A 1 240 ? -16.821 -20.862 23.300 1.00 60.25 240 GLU A O 1
ATOM 1920 N N . GLY A 1 241 ? -16.050 -22.659 24.384 1.00 65.06 241 GLY A N 1
ATOM 1921 C CA . GLY A 1 241 ? -15.373 -23.246 23.239 1.00 65.06 241 GLY A CA 1
ATOM 1922 C C . GLY A 1 241 ? -15.112 -24.721 23.495 1.00 65.06 241 GLY A C 1
ATOM 1923 O O . GLY A 1 241 ? -14.732 -25.109 24.600 1.00 65.06 241 GLY A O 1
ATOM 1924 N N . GLN A 1 242 ? -15.320 -25.557 22.478 1.00 60.16 242 GLN A N 1
ATOM 1925 C CA . GLN A 1 242 ? -14.969 -26.970 22.565 1.00 60.16 242 GLN A CA 1
ATOM 1926 C C . GLN A 1 242 ? -13.445 -27.079 22.500 1.00 60.16 242 GLN A C 1
ATOM 1928 O O . GLN A 1 242 ? -12.830 -27.001 21.439 1.00 60.16 242 GLN A O 1
ATOM 1933 N N . SER A 1 243 ? -12.827 -27.197 23.669 1.00 62.94 243 SER A N 1
ATOM 1934 C CA . SER A 1 243 ? -11.380 -27.260 23.847 1.00 62.94 243 SER A CA 1
ATOM 1935 C C . SER A 1 243 ? -10.830 -28.658 23.508 1.00 62.94 243 SER A C 1
ATOM 1937 O O . SER A 1 243 ? -10.133 -29.260 24.322 1.00 62.94 243 SER A O 1
ATOM 1939 N N . LEU A 1 244 ? -11.176 -29.176 22.321 1.00 66.50 244 LEU A N 1
ATOM 1940 C CA . LEU A 1 244 ? -11.026 -30.583 21.909 1.00 66.50 244 LEU A CA 1
ATOM 1941 C C . LEU A 1 244 ? -9.578 -31.109 21.941 1.00 66.50 244 LEU A C 1
ATOM 1943 O O . LEU A 1 244 ? -9.394 -32.309 22.105 1.00 66.50 244 LEU A O 1
ATOM 1947 N N . ASP A 1 245 ? -8.578 -30.224 21.851 1.00 64.50 245 ASP A N 1
ATOM 1948 C CA . ASP A 1 245 ? -7.140 -30.558 21.820 1.00 64.50 245 ASP A CA 1
ATOM 1949 C C . ASP A 1 245 ? -6.344 -29.998 23.019 1.00 64.50 245 ASP A C 1
ATOM 1951 O O . ASP A 1 245 ? -5.117 -29.902 22.982 1.00 64.50 245 ASP A O 1
ATOM 1955 N N . ASN A 1 246 ? -7.013 -29.589 24.102 1.00 64.06 246 ASN A N 1
ATOM 1956 C CA . ASN A 1 246 ? -6.326 -29.069 25.288 1.00 64.06 246 ASN A CA 1
ATOM 1957 C C . ASN A 1 246 ? -6.355 -30.080 26.437 1.00 64.06 246 ASN A C 1
ATOM 1959 O O . ASN A 1 246 ? -7.374 -30.236 27.109 1.00 64.06 246 ASN A O 1
ATOM 1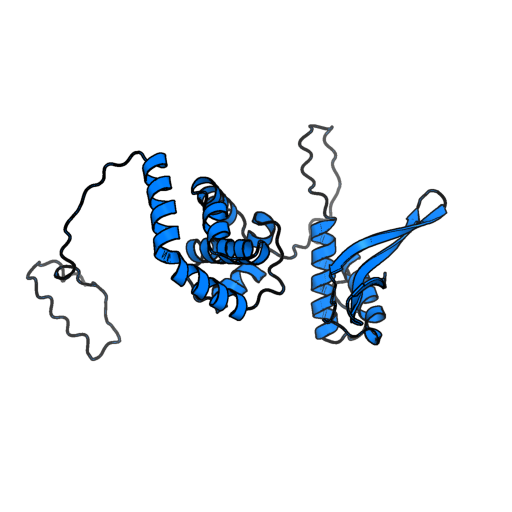963 N N . GLU A 1 247 ? -5.208 -30.687 26.736 1.00 60.69 247 GLU A N 1
ATOM 1964 C CA . GLU A 1 247 ? -5.052 -31.613 27.868 1.00 60.69 247 GLU A CA 1
ATOM 1965 C C . GLU A 1 247 ? -5.274 -30.945 29.244 1.00 60.69 247 GLU A C 1
ATOM 1967 O O . GLU A 1 247 ? -5.513 -31.632 30.235 1.00 60.69 247 GLU A O 1
ATOM 1972 N N . LEU A 1 248 ? -5.230 -29.606 29.317 1.00 59.72 248 LEU A N 1
ATOM 1973 C CA . LEU A 1 248 ? -5.491 -28.811 30.527 1.00 59.72 248 LEU A CA 1
ATOM 1974 C C . LEU A 1 248 ? -6.930 -28.265 30.592 1.00 59.72 248 LEU A C 1
ATOM 1976 O O . LEU A 1 248 ? -7.297 -27.606 31.568 1.00 59.72 248 LEU A O 1
ATOM 1980 N N . GLY A 1 249 ? -7.740 -28.495 29.555 1.00 55.50 249 GLY A N 1
ATOM 1981 C CA . GLY A 1 249 ? -9.111 -28.004 29.446 1.00 55.50 249 GLY A CA 1
ATOM 1982 C C . GLY A 1 249 ? -10.075 -28.830 30.292 1.00 55.50 249 GLY A C 1
ATOM 1983 O O . GLY A 1 249 ? -10.784 -29.687 29.774 1.00 55.50 249 GLY A O 1
ATOM 1984 N N . VAL A 1 250 ? -10.115 -28.587 31.601 1.00 50.62 250 VAL A N 1
ATOM 1985 C CA . VAL A 1 250 ? -11.124 -29.203 32.471 1.00 50.62 250 VAL A CA 1
ATOM 1986 C C . VAL A 1 250 ? -12.451 -28.471 32.263 1.00 50.62 250 VAL A C 1
ATOM 1988 O O . VAL A 1 250 ? -12.559 -27.279 32.549 1.00 50.62 250 VAL A O 1
ATOM 1991 N N . MET A 1 251 ? -13.453 -29.189 31.751 1.00 52.84 251 MET A N 1
ATOM 1992 C CA . MET A 1 251 ? -14.857 -28.764 31.671 1.00 52.84 251 MET A CA 1
ATOM 1993 C C . MET A 1 251 ? -15.428 -28.595 33.084 1.00 52.84 251 MET A C 1
ATOM 1995 O O . MET A 1 251 ? -16.161 -29.452 33.567 1.00 52.84 251 MET A O 1
ATOM 1999 N N . ASP A 1 252 ? -15.060 -27.521 33.775 1.00 48.19 252 ASP A N 1
ATOM 2000 C CA . ASP A 1 252 ? -15.621 -27.191 35.083 1.00 48.19 252 ASP A CA 1
ATOM 2001 C C . ASP A 1 252 ? -16.404 -25.879 34.974 1.00 48.19 252 ASP A C 1
ATOM 2003 O O . ASP A 1 252 ? -15.932 -24.775 35.265 1.00 48.19 252 ASP A O 1
ATOM 2007 N N . CYS A 1 253 ? -17.634 -26.008 34.476 1.00 50.91 253 CYS A N 1
ATOM 2008 C CA . CYS A 1 253 ? -18.611 -24.931 34.425 1.00 50.91 253 CYS A CA 1
ATOM 2009 C C . CYS A 1 253 ? -19.017 -24.576 35.864 1.00 50.91 253 CYS A C 1
ATOM 2011 O O . CYS A 1 253 ? -19.834 -25.253 36.487 1.00 50.91 253 CYS A O 1
ATOM 2013 N N . LYS A 1 254 ? -18.456 -23.489 36.410 1.00 46.31 254 LYS A N 1
ATOM 2014 C CA . LYS A 1 254 ? -18.774 -23.003 37.768 1.00 46.31 254 LYS A CA 1
ATOM 2015 C C . LYS A 1 254 ? -20.246 -22.616 37.973 1.00 46.31 254 LYS A C 1
ATOM 2017 O O . LYS A 1 254 ? -20.684 -22.528 39.119 1.00 46.31 254 LYS A O 1
ATOM 2022 N N . HIS A 1 255 ? -21.013 -22.400 36.905 1.00 47.03 255 HIS A N 1
ATOM 2023 C CA . HIS A 1 255 ? -22.433 -22.062 36.978 1.00 47.03 255 HIS A CA 1
ATOM 2024 C C . HIS A 1 255 ? -23.308 -23.264 36.596 1.00 47.03 255 HIS A C 1
ATOM 2026 O O . HIS A 1 255 ? -23.220 -23.794 35.494 1.00 47.03 255 HIS A O 1
ATOM 2032 N N . LYS A 1 256 ? -24.184 -23.678 37.523 1.00 42.41 256 LYS A N 1
ATOM 2033 C CA . LYS A 1 256 ? -25.226 -24.704 37.338 1.00 42.41 256 LYS A CA 1
ATOM 2034 C C . LYS A 1 256 ? -26.400 -24.196 36.476 1.00 42.41 256 LYS A C 1
ATOM 2036 O O . LYS A 1 256 ? -27.550 -24.285 36.901 1.00 42.41 256 LYS A O 1
ATOM 2041 N N . SER A 1 257 ? -26.147 -23.641 35.297 1.00 43.16 257 SER A N 1
ATOM 2042 C CA . SER A 1 257 ? -27.187 -23.481 34.271 1.00 43.16 257 SER A CA 1
ATOM 2043 C C . SER A 1 257 ? -27.168 -24.726 33.383 1.00 43.16 257 SER A C 1
ATOM 2045 O O . SER A 1 257 ? -26.129 -25.124 32.868 1.00 43.16 257 SER A O 1
ATOM 2047 N N . MET A 1 258 ? -28.317 -25.393 33.276 1.00 34.72 258 MET A N 1
ATOM 2048 C CA . MET A 1 258 ? -28.533 -26.712 32.657 1.00 34.72 258 MET A CA 1
ATOM 2049 C C . MET A 1 258 ? -28.338 -26.765 31.128 1.00 34.72 258 MET A C 1
ATOM 2051 O O . MET A 1 258 ? -28.798 -27.710 30.497 1.00 34.72 258 MET A O 1
ATOM 2055 N N . ASP A 1 259 ? -27.631 -25.811 30.526 1.00 38.72 259 ASP A N 1
ATOM 2056 C CA . ASP A 1 259 ? -27.583 -25.662 29.065 1.00 38.72 259 ASP A CA 1
ATOM 2057 C C . ASP A 1 259 ? -26.358 -26.335 28.417 1.00 38.72 259 ASP A C 1
ATOM 2059 O O . ASP A 1 259 ? -26.211 -26.334 27.201 1.00 38.72 259 ASP A O 1
ATOM 2063 N N . CYS A 1 260 ? -25.503 -26.998 29.206 1.00 37.97 260 CYS A N 1
ATOM 2064 C CA . CYS A 1 260 ? -24.329 -27.732 28.705 1.00 37.97 260 CYS A CA 1
ATOM 2065 C C . CYS A 1 260 ? -24.626 -29.166 28.216 1.00 37.97 260 CYS A C 1
ATOM 2067 O O . CYS A 1 260 ? -23.694 -29.933 27.991 1.00 37.97 260 CYS A O 1
ATOM 2069 N N . ASN A 1 261 ? -25.895 -29.551 28.055 1.00 34.59 261 ASN A N 1
ATOM 2070 C CA . ASN A 1 261 ? -26.276 -30.863 27.529 1.00 34.59 261 ASN A CA 1
ATOM 2071 C C . ASN A 1 261 ? -27.089 -30.716 26.243 1.00 34.59 261 ASN A C 1
ATOM 2073 O O . ASN A 1 261 ? -28.315 -30.791 26.272 1.00 34.59 261 ASN A O 1
ATOM 2077 N N . HIS A 1 262 ? -26.410 -30.618 25.104 1.00 28.59 262 HIS A N 1
ATOM 2078 C CA . HIS A 1 262 ? -26.937 -31.227 23.889 1.00 28.59 262 HIS A CA 1
ATOM 2079 C C . HIS A 1 262 ? -25.816 -31.938 23.110 1.00 28.59 262 HIS A C 1
ATOM 2081 O O . HIS A 1 262 ? -24.696 -31.428 23.084 1.00 28.59 262 HIS A O 1
ATOM 2087 N N . PRO A 1 263 ? -26.110 -33.149 22.593 1.00 38.09 263 PRO A N 1
ATOM 2088 C CA . PRO A 1 263 ? -25.143 -34.077 22.006 1.00 38.09 263 PRO A CA 1
ATOM 2089 C C . PRO A 1 263 ? -24.575 -33.607 20.665 1.00 38.09 263 PRO A C 1
ATOM 2091 O O . PRO A 1 263 ? -25.255 -32.812 19.976 1.00 38.09 263 PRO A O 1
#

Foldseek 3Di:
DFKDWAFDDADPNDTWIWIFDWDWDQDPVRDIDIDTQDTCGGDDDLDDPVCRVVLNVLLVCVLVVNPDDPDDDDPSSNLVSVVSNVSSCVVPVDDPPPPDPDPDDDDDDDPVPDDDDQDADEDQLLVLVVVCVLLVVLVLLVVLPDDNVLSLVLSQLVSLCVVPVDDLVVSLVCPQRYHPSCVVSVHDSVVPDSVSVVVSVVSCVVCVVSSVVSSVVSVCVVVVDDDDDDDDDPVPDDDDDDPVPDPPDDPDDVDPDPPPDDD

Secondary structure (DSSP, 8-state):
-EEEEEEEEEETTEEEEEEEEEEEEE-TTS-EEEEEEEEEES---SS-TTTHHHHHHHHHHHHTT--S-SS---HHHHHHHHHHHHHHHHHH-------S----------GGG----S--B-HHHHHHHHHHHHTTHHHHHHTTT--HHHHHHHHHHHHHHHHS---HHHHHHHHHHTBTHHHHTT---TT--HHHHHHHHHHHHHTHHHHHHHHHHHHHHHH----------GGG-------TT-TT-----SS--GGG---

Radius of gyration: 26.51 Å; chains: 1; bounding box: 58×55×77 Å

Organism: NCBI:txid2056700

pLDDT: mean 84.4, std 14.3, range [28.59, 97.06]